Protein AF-E3RJ30-F1 (afdb_monomer)

Sequence (266 aa):
MIRFVCFYLRVIADEESQIDRYLARRDQAINVDSASDEDAGTESEYNDSDMEGTVDSNDSNGVVLQRQPRRVVQADKMKDARELFKWKDNQKALAMQLWLTLGNSDAAAQKNALLDSLASFILTGYGSDEFSSGLVQYLAVLGIDTQTNRLRTAKNFSYMLAGMVYCVRVLAAETILPAAERDDQTEEDRERFLAMRKQHATPAKLRKEIVERFRHLSRTDPHTVELPEQPARPIQELGSPLDGFNTGKNRISFRGRVRKASYFSL

Foldseek 3Di:
DVLLLVLVLVLVVVVVVVVVVVVVVVVVVVVVVVPDDDDDDDDDDDDDDDDDDDDDDDDDDDPPPPPDPPPPPPPPLCVVSNVQQADDDCLSVLSVQLSVCVVDPDPVSNVVSVLVNLCSLLLDDPPPPPSNRNVVSVLVVVQADPVVRWGDDCVRSVVVVVVVVVVSVVSNCCVLPPPVCPVVDDPVSVVSSVVSCVVPDDDPVNVVVVCVVCVPPDDDDRVPDDDPPDDRPPPCVSPDPDDPPPPPDDDPDPPPPPPPPDPDDD

Solvent-accessible surface area (backbone atoms only — not comparable to full-atom values): 17124 Å² total; per-residue (Å²): 101,71,67,57,55,56,48,58,50,47,52,52,54,51,53,52,52,51,52,54,52,49,52,54,51,51,58,54,53,58,62,58,74,75,70,81,86,87,86,81,88,82,92,81,91,82,87,88,84,90,82,89,81,91,77,91,78,92,74,94,69,89,75,76,74,75,74,70,78,74,78,74,75,74,78,68,70,57,51,64,59,56,73,66,50,41,76,56,93,61,35,58,61,32,44,48,50,28,60,60,36,66,76,49,94,48,66,66,60,33,52,50,32,48,48,54,28,51,44,50,65,70,74,54,84,53,79,93,46,60,81,56,34,42,64,54,49,52,52,54,56,68,38,47,32,87,86,75,62,29,49,46,48,67,83,74,38,47,61,59,52,50,51,42,54,49,49,50,53,55,50,53,42,44,73,63,55,43,77,91,47,58,93,75,60,50,72,66,53,53,50,52,39,52,51,52,50,55,72,74,45,80,49,73,66,58,51,50,51,52,50,60,71,52,60,81,60,75,88,71,59,37,84,76,50,84,56,69,95,70,68,75,70,78,51,70,90,75,55,79,86,77,59,95,84,66,89,66,92,69,80,86,73,89,83,71,84,76,76,78,78,83,84,82,78,136

Organism: Pyrenophora teres f. teres (strain 0-1) (NCBI:txid861557)

Radius of gyration: 29.01 Å; Cα contacts (8 Å, |Δi|>4): 113; chains: 1; bounding box: 83×63×72 Å

Mean predicted aligned error: 16.39 Å

Secondary structure (DSSP, 8-state):
-HHHHHHHHHHHHHHHHHHHHHHHHHHHHHHHHTS-----------------------------------------TTHHHHHH----TTHHHHHHHHHHHTTSS-HHHHHHHHHHHHHHHHS---TT-GGG-HHHHHHHHHTEETTTTEEPPHHHHHHHHHHHHHHHHHHHHHHHS-GGGTTT--HHHHHHHHHHHHHHSPPHHHHHHHHHHHHTS----GGG-PPPS------GGG-S---TT---S-----------------

Structure (mmCIF, N/CA/C/O backbone):
data_AF-E3RJ30-F1
#
_entry.id   AF-E3RJ30-F1
#
loop_
_atom_site.group_PDB
_atom_site.id
_atom_site.type_symbol
_atom_site.label_atom_id
_atom_site.label_alt_id
_atom_site.label_comp_id
_atom_site.label_asym_id
_atom_site.label_entity_id
_atom_site.label_seq_id
_atom_site.pdbx_PDB_ins_code
_atom_site.Cartn_x
_atom_site.Cartn_y
_atom_site.Cartn_z
_atom_site.occupancy
_atom_site.B_iso_or_equiv
_atom_site.auth_seq_id
_atom_site.auth_comp_id
_atom_site.auth_asym_id
_atom_site.auth_atom_id
_atom_site.pdbx_PDB_model_num
ATOM 1 N N . MET A 1 1 ? 0.727 -7.879 2.154 1.00 86.06 1 MET A N 1
ATOM 2 C CA . MET A 1 1 ? 1.008 -6.530 2.689 1.00 86.06 1 MET A CA 1
ATOM 3 C C . MET A 1 1 ? 2.486 -6.260 2.973 1.00 86.06 1 MET A C 1
ATOM 5 O O . MET A 1 1 ? 2.986 -5.273 2.467 1.00 86.06 1 MET A O 1
ATOM 9 N N . ILE A 1 2 ? 3.224 -7.125 3.685 1.00 85.88 2 ILE A N 1
ATOM 10 C CA . ILE A 1 2 ? 4.663 -6.909 3.990 1.00 85.88 2 ILE A CA 1
ATOM 11 C C . ILE A 1 2 ? 5.491 -6.540 2.748 1.00 85.88 2 ILE A C 1
ATOM 13 O O . ILE A 1 2 ? 6.283 -5.610 2.772 1.00 85.88 2 ILE A O 1
ATOM 17 N N . ARG A 1 3 ? 5.265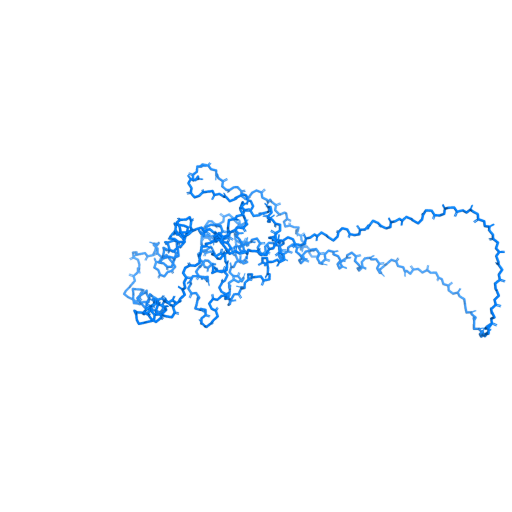 -7.224 1.624 1.00 85.00 3 ARG A N 1
ATOM 18 C CA . ARG A 1 3 ? 5.966 -6.927 0.369 1.00 85.00 3 ARG A CA 1
ATOM 19 C C . ARG A 1 3 ? 5.698 -5.529 -0.188 1.00 85.00 3 ARG A C 1
ATOM 21 O O . ARG A 1 3 ? 6.593 -4.964 -0.798 1.00 85.00 3 ARG A O 1
ATOM 28 N N . PHE A 1 4 ? 4.493 -5.000 0.012 1.00 91.00 4 PHE A N 1
ATOM 29 C CA . PHE A 1 4 ? 4.162 -3.631 -0.370 1.00 91.00 4 PHE A CA 1
ATOM 30 C C . PHE A 1 4 ? 4.951 -2.638 0.491 1.00 91.00 4 PHE A C 1
ATOM 32 O O . PHE A 1 4 ? 5.574 -1.733 -0.049 1.00 91.00 4 PHE A O 1
ATOM 39 N N . VAL A 1 5 ? 5.035 -2.895 1.803 1.00 91.19 5 VAL A N 1
ATOM 40 C CA . VAL A 1 5 ? 5.871 -2.122 2.739 1.00 91.19 5 VAL A CA 1
ATOM 41 C C . VAL A 1 5 ? 7.330 -2.116 2.309 1.00 91.19 5 VAL A C 1
ATOM 43 O O . VAL A 1 5 ? 7.929 -1.062 2.123 1.00 91.19 5 VAL A O 1
ATOM 46 N N . CYS A 1 6 ? 7.897 -3.294 2.057 1.00 89.62 6 CYS A N 1
ATOM 47 C CA . CYS A 1 6 ? 9.267 -3.396 1.566 1.00 89.62 6 CYS A CA 1
ATOM 48 C C . CYS A 1 6 ? 9.463 -2.706 0.209 1.00 89.62 6 CYS A C 1
ATOM 50 O O . CYS A 1 6 ? 10.563 -2.246 -0.076 1.00 89.62 6 CYS A O 1
ATOM 52 N N . PHE A 1 7 ? 8.438 -2.670 -0.644 1.00 89.62 7 PHE A N 1
ATOM 53 C CA . PHE A 1 7 ? 8.520 -2.037 -1.955 1.00 89.62 7 PHE A CA 1
ATOM 54 C C . PHE A 1 7 ? 8.661 -0.517 -1.831 1.00 89.62 7 PHE A C 1
ATOM 56 O O . PHE A 1 7 ? 9.659 0.023 -2.301 1.00 89.62 7 PHE A O 1
ATOM 63 N N . TYR A 1 8 ? 7.746 0.167 -1.137 1.00 91.12 8 TYR A N 1
ATOM 64 C CA . TYR A 1 8 ? 7.835 1.627 -1.017 1.00 91.12 8 TYR A CA 1
ATOM 65 C C . TYR A 1 8 ? 8.995 2.082 -0.116 1.00 91.12 8 TYR A C 1
ATOM 67 O O . TYR A 1 8 ? 9.571 3.138 -0.356 1.00 91.12 8 TYR A O 1
ATOM 75 N N . LEU A 1 9 ? 9.409 1.283 0.878 1.00 90.38 9 LEU A N 1
ATOM 76 C CA . LEU A 1 9 ? 10.604 1.595 1.675 1.00 90.38 9 LEU A CA 1
ATOM 77 C C . LEU A 1 9 ? 11.893 1.494 0.852 1.00 90.38 9 LEU A C 1
ATOM 79 O O . LEU A 1 9 ? 12.825 2.252 1.088 1.00 90.38 9 LEU A O 1
ATOM 83 N N . ARG A 1 10 ? 11.956 0.595 -0.139 1.00 87.12 10 ARG A N 1
ATOM 84 C CA . ARG A 1 10 ? 13.089 0.549 -1.076 1.00 87.12 10 ARG A CA 1
ATOM 85 C C . ARG A 1 10 ? 13.123 1.762 -1.997 1.00 87.12 10 ARG A C 1
ATOM 87 O O . ARG A 1 10 ? 14.213 2.220 -2.310 1.00 87.12 10 ARG A O 1
ATOM 94 N N . VAL A 1 11 ? 11.961 2.278 -2.404 1.00 88.44 11 VAL A N 1
ATOM 95 C CA . VAL A 1 11 ? 11.874 3.546 -3.148 1.00 88.44 11 VAL A CA 1
ATOM 96 C C . VAL A 1 11 ? 12.481 4.679 -2.312 1.00 88.44 11 VAL A C 1
ATOM 98 O O . VAL A 1 11 ? 13.353 5.381 -2.808 1.00 88.44 11 VAL A O 1
ATOM 101 N N . ILE A 1 12 ? 12.114 4.787 -1.028 1.00 88.12 12 ILE A N 1
ATOM 102 C CA . ILE A 1 12 ? 12.706 5.769 -0.101 1.00 88.12 12 ILE A CA 1
ATOM 103 C C . ILE A 1 12 ? 14.222 5.579 0.058 1.00 88.12 12 ILE A C 1
ATOM 105 O O . ILE A 1 12 ? 14.980 6.528 -0.111 1.00 88.12 12 ILE A O 1
ATOM 109 N N . ALA A 1 13 ? 14.674 4.358 0.350 1.00 85.81 13 ALA A N 1
ATOM 110 C CA . ALA A 1 13 ? 16.088 4.080 0.602 1.00 85.81 13 ALA A CA 1
ATOM 111 C C . ALA A 1 13 ? 16.981 4.364 -0.618 1.00 85.81 13 ALA A C 1
ATOM 113 O O . ALA A 1 13 ? 18.125 4.799 -0.476 1.00 85.81 13 ALA A O 1
ATOM 114 N N . ASP A 1 14 ? 16.475 4.105 -1.824 1.00 85.12 14 ASP A N 1
ATOM 115 C CA . ASP A 1 14 ? 17.200 4.410 -3.054 1.00 85.12 14 ASP A CA 1
ATOM 116 C C . ASP A 1 14 ? 17.269 5.922 -3.317 1.00 85.12 14 ASP A C 1
ATOM 118 O O . ASP A 1 14 ? 18.344 6.423 -3.645 1.00 85.12 14 ASP A O 1
ATOM 122 N N . GLU A 1 15 ? 16.175 6.660 -3.097 1.00 83.12 15 GLU A N 1
ATOM 123 C CA . GLU A 1 15 ? 16.171 8.127 -3.182 1.00 83.12 15 GLU A CA 1
ATOM 124 C C . GLU A 1 15 ? 17.182 8.761 -2.210 1.00 83.12 15 GLU A C 1
ATOM 126 O O . GLU A 1 15 ? 17.964 9.617 -2.627 1.00 83.12 15 GLU A O 1
ATOM 131 N N . GLU A 1 16 ? 17.234 8.305 -0.952 1.00 81.19 16 GLU A N 1
ATOM 132 C CA . GLU A 1 16 ? 18.248 8.750 0.020 1.00 81.19 16 GLU A CA 1
ATOM 133 C C . GLU A 1 16 ? 19.670 8.463 -0.482 1.00 81.19 16 GLU A C 1
ATOM 135 O O . GLU A 1 16 ? 20.521 9.352 -0.506 1.00 81.19 16 GLU A O 1
ATOM 140 N N . SER A 1 17 ? 19.923 7.247 -0.980 1.00 81.38 17 SER A N 1
ATOM 141 C CA . SER A 1 17 ? 21.244 6.877 -1.498 1.00 81.38 17 SER A CA 1
ATOM 142 C C . SER A 1 17 ? 21.674 7.730 -2.696 1.00 81.38 17 SER A C 1
ATOM 144 O O . SER A 1 17 ? 22.866 7.993 -2.868 1.00 81.38 17 SER A O 1
ATOM 146 N N . GLN A 1 18 ? 20.740 8.158 -3.549 1.00 78.12 18 GLN A N 1
ATOM 147 C CA . GLN A 1 18 ? 21.056 9.049 -4.666 1.00 78.12 18 GLN A CA 1
ATOM 148 C C . GLN A 1 18 ? 21.417 10.457 -4.195 1.00 78.12 18 GLN A C 1
ATOM 150 O O . GLN A 1 18 ? 22.362 11.039 -4.733 1.00 78.12 18 GLN A O 1
ATOM 155 N N . ILE A 1 19 ? 20.718 10.973 -3.181 1.00 80.38 19 ILE A N 1
ATOM 156 C CA . ILE A 1 19 ? 21.036 12.264 -2.560 1.00 80.38 19 ILE A CA 1
ATOM 157 C C . ILE A 1 19 ? 22.446 12.218 -1.965 1.00 80.38 19 ILE A C 1
ATOM 159 O O . ILE A 1 19 ? 23.260 13.084 -2.280 1.00 80.38 19 ILE A O 1
ATOM 163 N N . ASP A 1 20 ? 22.782 11.166 -1.216 1.00 81.12 20 ASP A N 1
ATOM 164 C CA . ASP A 1 20 ? 24.122 10.992 -0.641 1.00 81.12 20 ASP A CA 1
ATOM 165 C C . ASP A 1 20 ? 25.213 10.952 -1.721 1.00 81.12 20 ASP A C 1
ATOM 167 O O . ASP A 1 20 ? 26.255 11.597 -1.600 1.00 81.12 20 ASP A O 1
ATOM 171 N N . ARG A 1 21 ? 24.973 10.234 -2.829 1.00 83.12 21 ARG A N 1
ATOM 172 C CA . ARG A 1 21 ? 25.910 10.185 -3.969 1.00 83.12 21 ARG A CA 1
ATOM 173 C C . ARG A 1 21 ? 26.061 11.540 -4.653 1.00 83.12 21 ARG A C 1
ATOM 175 O O . ARG A 1 21 ? 27.150 11.850 -5.136 1.00 83.12 21 ARG A O 1
ATOM 182 N N . TYR A 1 22 ? 24.981 12.311 -4.754 1.00 79.69 22 TYR A N 1
ATOM 183 C CA . TYR A 1 22 ? 25.008 13.648 -5.336 1.00 79.69 22 TYR A CA 1
ATOM 184 C C . TYR A 1 22 ? 25.818 14.609 -4.461 1.00 79.69 22 TYR A C 1
ATOM 186 O O . TYR A 1 22 ? 26.710 15.282 -4.974 1.00 79.69 22 TYR A O 1
ATOM 194 N N . LEU A 1 23 ? 25.566 14.614 -3.149 1.00 79.38 23 LEU A N 1
ATOM 195 C CA . LEU A 1 23 ? 26.311 15.425 -2.185 1.00 79.38 23 LEU A CA 1
ATOM 196 C C . LEU A 1 23 ? 27.799 15.057 -2.182 1.00 79.38 23 LEU A C 1
ATOM 198 O O . LEU A 1 23 ? 28.635 15.932 -2.373 1.00 79.38 23 LEU A O 1
ATOM 202 N N . ALA A 1 24 ? 28.131 13.764 -2.129 1.00 79.75 24 ALA A N 1
ATOM 203 C CA . ALA A 1 24 ? 29.519 13.304 -2.182 1.00 79.75 24 ALA A CA 1
ATOM 204 C C . ALA A 1 24 ? 30.249 13.736 -3.469 1.00 79.75 24 ALA A C 1
ATOM 206 O O . ALA A 1 24 ? 31.420 14.107 -3.426 1.00 79.75 24 ALA A O 1
ATOM 207 N N . ARG A 1 25 ? 29.567 13.720 -4.627 1.00 81.94 25 ARG A N 1
ATOM 208 C CA . ARG A 1 25 ? 30.136 14.227 -5.891 1.00 81.94 25 ARG A CA 1
ATOM 209 C C . ARG A 1 25 ? 30.320 15.739 -5.882 1.00 81.94 25 ARG A C 1
ATOM 211 O O . ARG A 1 25 ? 31.309 16.214 -6.431 1.00 81.94 25 ARG A O 1
ATOM 218 N N . ARG A 1 26 ? 29.380 16.483 -5.294 1.00 78.12 26 ARG A N 1
ATOM 219 C CA . ARG A 1 26 ? 29.480 17.939 -5.159 1.00 78.12 26 ARG A CA 1
ATOM 220 C C . ARG A 1 26 ? 30.682 18.316 -4.298 1.00 78.12 26 ARG A C 1
ATOM 222 O O . ARG A 1 26 ? 31.481 19.143 -4.713 1.00 78.12 26 ARG A O 1
ATOM 229 N N . ASP A 1 27 ? 30.840 17.661 -3.155 1.00 77.12 27 ASP A N 1
ATOM 230 C CA . ASP A 1 27 ? 31.940 17.927 -2.227 1.00 77.12 27 ASP A CA 1
ATOM 231 C C . ASP A 1 27 ? 33.297 17.520 -2.827 1.00 77.12 27 ASP A C 1
ATOM 233 O O . ASP A 1 27 ? 34.311 18.179 -2.601 1.00 77.12 27 ASP A O 1
ATOM 237 N N . GLN A 1 28 ? 33.319 16.479 -3.668 1.00 74.00 28 GLN A N 1
ATOM 238 C CA . GLN A 1 28 ? 34.508 16.106 -4.432 1.00 74.00 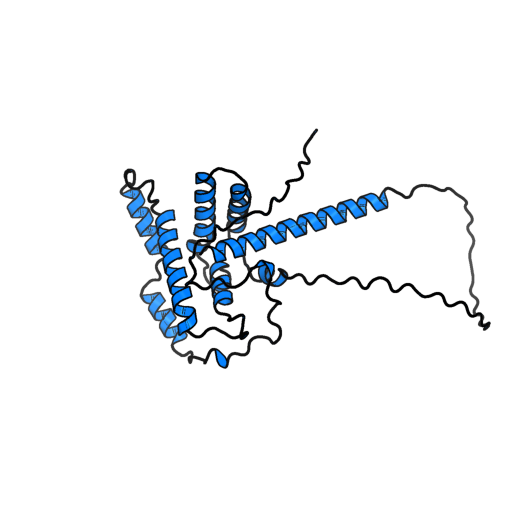28 GLN A CA 1
ATOM 239 C C . GLN A 1 28 ? 34.858 17.126 -5.527 1.00 74.00 28 GLN A C 1
ATOM 241 O O . GLN A 1 28 ? 36.038 17.359 -5.755 1.00 74.00 28 GLN A O 1
ATOM 246 N N . ALA A 1 29 ? 33.873 17.743 -6.187 1.00 69.56 29 ALA A N 1
ATOM 247 C CA . ALA A 1 29 ? 34.116 18.787 -7.186 1.00 69.56 29 ALA A CA 1
ATOM 248 C C . ALA A 1 29 ? 34.632 20.090 -6.546 1.00 69.56 29 ALA A C 1
ATOM 250 O O . ALA A 1 29 ? 35.583 20.679 -7.043 1.00 69.56 29 ALA A O 1
ATOM 251 N N . ILE A 1 30 ? 34.080 20.480 -5.393 1.00 62.38 30 ILE A N 1
ATOM 252 C CA . ILE A 1 30 ? 34.500 21.686 -4.657 1.00 62.38 30 ILE A CA 1
ATOM 253 C C . ILE A 1 30 ? 35.953 21.572 -4.152 1.00 62.38 30 ILE A C 1
ATOM 255 O O . ILE A 1 30 ? 36.689 22.556 -4.155 1.00 62.38 30 ILE A O 1
ATOM 259 N N . ASN A 1 31 ? 36.399 20.370 -3.768 1.00 53.91 31 ASN A N 1
ATOM 260 C CA . ASN A 1 31 ? 37.786 20.131 -3.344 1.00 53.91 31 ASN A CA 1
ATOM 261 C C . ASN A 1 31 ? 38.815 20.161 -4.489 1.00 53.91 31 ASN A C 1
ATOM 263 O O . ASN A 1 31 ? 40.005 20.268 -4.210 1.00 53.91 31 ASN A O 1
ATOM 267 N N . VAL A 1 32 ? 38.394 20.044 -5.754 1.00 54.88 32 VAL A N 1
ATOM 268 C CA . VAL A 1 32 ? 39.306 20.117 -6.912 1.00 54.88 32 VAL A CA 1
ATOM 269 C C . VAL A 1 32 ? 39.537 21.569 -7.336 1.00 54.88 32 VAL A C 1
ATOM 271 O O . VAL A 1 32 ? 40.654 21.910 -7.709 1.00 54.88 32 VAL A O 1
ATOM 274 N N . ASP A 1 33 ? 38.539 22.441 -7.172 1.00 48.81 33 ASP A N 1
ATOM 275 C CA . ASP A 1 33 ? 38.653 23.867 -7.518 1.00 48.81 33 ASP A CA 1
ATOM 276 C C . ASP A 1 33 ? 39.396 24.702 -6.454 1.00 48.81 33 ASP A C 1
ATOM 278 O O . ASP A 1 33 ? 39.755 25.845 -6.708 1.00 48.81 33 ASP A O 1
ATOM 282 N N . SER A 1 34 ? 39.663 24.147 -5.263 1.00 49.81 34 SER A N 1
ATOM 283 C CA . SER A 1 34 ? 40.430 24.828 -4.198 1.00 49.81 34 SER A CA 1
ATOM 284 C C . SER A 1 34 ? 41.934 24.513 -4.218 1.00 49.81 34 SER A C 1
ATOM 286 O O . SER A 1 34 ? 42.648 24.872 -3.283 1.00 49.81 34 SER A O 1
ATOM 288 N N . ALA A 1 35 ? 42.424 23.815 -5.247 1.00 47.28 35 ALA A N 1
ATOM 289 C CA . ALA A 1 35 ? 43.824 23.417 -5.377 1.00 47.28 35 ALA A CA 1
ATOM 290 C C . ALA A 1 35 ? 44.415 23.812 -6.742 1.00 47.28 35 ALA A C 1
ATOM 292 O O . ALA A 1 35 ? 45.009 22.979 -7.422 1.00 47.28 35 ALA A O 1
ATOM 293 N N . SER A 1 36 ? 44.271 25.075 -7.150 1.00 47.16 36 SER A N 1
ATOM 294 C CA . SER A 1 36 ? 45.176 25.667 -8.144 1.00 47.16 36 SER A CA 1
ATOM 295 C C . SER A 1 36 ? 45.220 27.194 -8.042 1.00 47.16 36 SER A C 1
ATOM 297 O O . SER A 1 36 ? 44.501 27.883 -8.751 1.00 47.16 36 SER A O 1
ATOM 299 N N . ASP A 1 37 ? 46.095 27.679 -7.172 1.00 41.97 37 ASP A N 1
ATOM 300 C CA . ASP A 1 37 ? 46.775 28.980 -7.212 1.00 41.97 37 ASP A CA 1
ATOM 301 C C . ASP A 1 37 ? 48.184 28.625 -6.669 1.00 41.97 37 ASP A C 1
ATOM 303 O O . ASP A 1 37 ? 48.279 27.900 -5.679 1.00 41.97 37 ASP A O 1
ATOM 307 N N . GLU A 1 38 ? 49.338 28.906 -7.276 1.00 42.62 38 GLU A N 1
ATOM 308 C CA . GLU A 1 38 ? 49.791 30.055 -8.054 1.00 42.62 38 GLU A CA 1
ATOM 309 C C . GLU A 1 38 ? 50.983 29.633 -8.946 1.00 42.62 38 GLU A C 1
ATOM 311 O O . GLU A 1 38 ? 51.818 28.838 -8.513 1.00 42.62 38 GLU A O 1
ATOM 316 N N . ASP A 1 39 ? 51.129 30.216 -10.140 1.00 39.31 39 ASP A N 1
ATOM 317 C CA . ASP A 1 39 ? 52.432 30.772 -10.532 1.00 39.31 39 ASP A CA 1
ATOM 318 C C . ASP A 1 39 ? 52.235 31.978 -11.459 1.00 39.31 39 ASP A C 1
ATOM 320 O O . ASP A 1 39 ? 51.321 32.031 -12.286 1.00 39.31 39 ASP A O 1
ATOM 324 N N . ALA A 1 40 ? 53.068 32.982 -11.236 1.00 42.28 40 ALA A N 1
ATOM 325 C CA . ALA A 1 40 ? 52.865 34.369 -11.589 1.00 42.28 40 ALA A CA 1
ATOM 326 C C . ALA A 1 40 ? 53.526 34.767 -12.918 1.00 42.28 40 ALA A C 1
ATOM 328 O O . ALA A 1 40 ? 54.667 34.418 -13.185 1.00 42.28 40 ALA A O 1
ATOM 329 N N . GLY A 1 41 ? 52.818 35.623 -13.666 1.00 37.81 41 GLY A N 1
ATOM 330 C CA . GLY A 1 41 ? 53.354 36.752 -14.439 1.00 37.81 41 GLY A CA 1
ATOM 331 C C . GLY A 1 41 ? 54.226 36.462 -15.667 1.00 37.81 41 GLY A C 1
ATOM 332 O O . GLY A 1 41 ? 55.307 35.900 -15.565 1.00 37.81 41 GLY A O 1
ATOM 333 N N . THR A 1 42 ? 53.829 36.994 -16.827 1.00 38.00 42 THR A N 1
ATOM 334 C CA . THR A 1 42 ? 54.534 38.096 -17.526 1.00 38.00 42 THR A CA 1
ATOM 335 C C . THR A 1 42 ? 53.757 38.470 -18.799 1.00 38.00 42 THR A C 1
ATOM 337 O O . THR A 1 42 ? 53.467 37.625 -19.640 1.00 38.00 42 THR A O 1
ATOM 340 N N . GLU A 1 43 ? 53.424 39.754 -18.909 1.00 43.53 43 GLU A N 1
ATOM 341 C CA . GLU A 1 43 ? 52.777 40.427 -20.041 1.00 43.53 43 GLU A CA 1
ATOM 342 C C . GLU A 1 43 ? 53.596 40.339 -21.343 1.00 43.53 43 GLU A C 1
ATOM 344 O O . GLU A 1 43 ? 54.803 40.579 -21.332 1.00 43.53 43 GLU A O 1
ATOM 349 N N . SER A 1 44 ? 52.935 40.121 -22.483 1.00 36.41 44 SER A N 1
ATOM 350 C CA . SER A 1 44 ? 53.169 40.933 -23.691 1.00 36.41 44 SER A CA 1
ATOM 351 C C . SER A 1 44 ? 52.059 40.728 -24.728 1.00 36.41 44 SER A C 1
ATOM 353 O O . SER A 1 44 ? 51.792 39.619 -25.187 1.00 36.41 44 SER A O 1
ATOM 355 N N . GLU A 1 45 ? 51.410 41.834 -25.086 1.00 43.72 45 GLU A N 1
ATOM 356 C CA . GLU A 1 45 ? 50.554 41.984 -26.261 1.00 43.72 45 GLU A CA 1
ATOM 357 C C . GLU A 1 45 ? 51.407 41.975 -27.546 1.00 43.72 45 GLU A C 1
ATOM 359 O O . GLU A 1 45 ? 52.539 42.444 -27.511 1.00 43.72 45 GLU A O 1
ATOM 364 N N . TYR A 1 46 ? 50.871 41.439 -28.653 1.00 34.62 46 TYR A N 1
ATOM 365 C CA . TYR A 1 46 ? 50.860 41.984 -30.031 1.00 34.62 46 TYR A CA 1
ATOM 366 C C . TYR A 1 46 ? 50.583 40.867 -31.063 1.00 34.62 46 TYR A C 1
ATOM 368 O O . TYR A 1 46 ? 51.433 40.047 -31.380 1.00 34.62 46 TYR A O 1
ATOM 376 N N . ASN A 1 47 ? 49.341 40.875 -31.548 1.00 37.31 47 ASN A N 1
ATOM 377 C CA . ASN A 1 47 ? 48.867 40.823 -32.938 1.00 37.31 47 ASN A CA 1
ATOM 378 C C . ASN A 1 47 ? 49.563 39.978 -34.047 1.00 37.31 47 ASN A C 1
ATOM 380 O O . ASN A 1 47 ? 50.710 40.212 -34.408 1.00 37.31 47 ASN A O 1
ATOM 384 N N . ASP A 1 48 ? 48.695 39.217 -34.732 1.00 37.34 48 ASP A N 1
ATOM 385 C CA . ASP A 1 48 ? 48.464 39.175 -36.194 1.00 37.34 48 ASP A CA 1
ATOM 386 C C . ASP A 1 48 ? 49.025 38.040 -37.085 1.00 37.34 48 ASP A C 1
ATOM 388 O O . ASP A 1 48 ? 50.213 37.729 -37.119 1.00 37.34 48 ASP A O 1
ATOM 392 N N . SER A 1 49 ? 48.109 37.588 -37.950 1.00 41.53 49 SER A N 1
ATOM 393 C CA . SER A 1 49 ? 48.245 37.022 -39.302 1.00 41.53 49 SER A CA 1
ATOM 394 C C . SER A 1 49 ? 48.663 35.558 -39.548 1.00 41.53 49 SER A C 1
ATOM 396 O O . SER A 1 49 ? 49.803 35.142 -39.365 1.00 41.53 49 SER A O 1
ATOM 398 N N . ASP A 1 50 ? 47.670 34.819 -40.061 1.00 44.28 50 ASP A N 1
ATOM 399 C CA . ASP A 1 50 ? 47.655 33.798 -41.123 1.00 44.28 50 ASP A CA 1
ATOM 400 C C . ASP A 1 50 ? 48.989 33.324 -41.739 1.00 44.28 50 ASP A C 1
ATOM 402 O O . ASP A 1 50 ? 49.709 34.118 -42.339 1.00 44.28 50 ASP A O 1
ATOM 406 N N . MET A 1 51 ? 49.196 31.998 -41.816 1.00 37.78 51 MET A N 1
ATOM 407 C CA . MET A 1 51 ? 49.558 31.345 -43.090 1.00 37.78 51 MET A CA 1
ATOM 408 C C . MET A 1 51 ? 49.416 29.815 -43.051 1.00 37.78 51 MET A C 1
ATOM 410 O O . MET A 1 51 ? 49.888 29.141 -42.138 1.00 37.78 51 MET A O 1
ATOM 414 N N . GLU A 1 52 ? 48.797 29.281 -44.103 1.00 44.62 52 GLU A N 1
ATOM 415 C CA . GLU A 1 52 ? 48.820 27.873 -44.497 1.00 44.62 52 GLU A CA 1
ATOM 416 C C . GLU A 1 52 ? 50.239 27.347 -44.783 1.00 44.62 52 GLU A C 1
ATOM 418 O O . GLU A 1 52 ? 51.101 28.079 -45.270 1.00 44.62 52 GLU A O 1
ATOM 423 N N . GLY A 1 53 ? 50.448 26.038 -44.595 1.00 34.69 53 GLY A N 1
ATOM 424 C CA . GLY A 1 53 ? 51.657 25.360 -45.059 1.00 34.69 53 GLY A CA 1
ATOM 425 C C . GLY A 1 53 ? 51.747 23.892 -44.646 1.00 34.69 53 GLY A C 1
ATOM 426 O O . GLY A 1 53 ? 52.292 23.559 -43.600 1.00 34.69 53 GLY A O 1
ATOM 427 N N . THR A 1 54 ? 51.246 23.005 -45.502 1.00 42.25 54 THR A N 1
ATOM 428 C CA . THR A 1 54 ? 51.551 21.565 -45.542 1.00 42.25 54 THR A CA 1
ATOM 429 C C . THR A 1 54 ? 53.052 21.288 -45.630 1.00 42.25 54 THR A C 1
ATOM 431 O O . THR A 1 54 ? 53.663 21.766 -46.583 1.00 42.25 54 THR A O 1
ATOM 434 N N . VAL A 1 55 ? 53.602 20.408 -44.779 1.00 40.84 55 VAL A N 1
ATOM 435 C CA . VAL A 1 55 ? 54.681 19.474 -45.170 1.00 40.84 55 VAL A CA 1
ATOM 436 C C . VAL A 1 55 ? 54.604 18.193 -44.327 1.00 40.84 55 VAL A C 1
ATOM 438 O O . VAL A 1 55 ? 54.670 18.231 -43.100 1.00 40.84 55 VAL A O 1
ATOM 441 N N . ASP A 1 56 ? 54.481 17.060 -45.016 1.00 40.72 56 ASP A N 1
ATOM 442 C CA . ASP A 1 56 ? 54.680 15.707 -44.499 1.00 40.72 56 ASP A CA 1
ATOM 443 C C . ASP A 1 56 ? 56.062 15.532 -43.858 1.00 40.72 56 ASP A C 1
ATOM 445 O O . ASP A 1 56 ? 57.076 15.888 -44.458 1.00 40.72 56 ASP A O 1
ATOM 449 N N . SER A 1 57 ? 56.127 14.851 -42.713 1.00 39.25 57 SER A N 1
ATOM 450 C CA . SER A 1 57 ? 57.241 13.948 -42.402 1.00 39.25 57 SER A CA 1
ATOM 451 C C . SER A 1 57 ? 56.831 12.919 -41.355 1.00 39.25 57 SER A C 1
ATOM 453 O O . SER A 1 57 ? 56.418 13.225 -40.240 1.00 39.25 57 SER A O 1
ATOM 455 N N . ASN A 1 58 ? 56.932 11.676 -41.802 1.00 39.22 58 ASN A N 1
ATOM 456 C CA . ASN A 1 58 ? 56.701 10.430 -41.103 1.00 39.22 58 ASN A CA 1
ATOM 457 C C . ASN A 1 58 ? 57.639 10.332 -39.891 1.00 39.22 58 ASN A C 1
ATOM 459 O O . ASN A 1 58 ? 58.851 10.282 -40.085 1.00 39.22 58 ASN A O 1
ATOM 463 N N . ASP A 1 59 ? 57.106 10.222 -38.674 1.00 33.44 59 ASP A N 1
ATOM 464 C CA . ASP A 1 59 ? 57.861 9.569 -37.609 1.00 33.44 59 ASP A CA 1
ATOM 465 C C . ASP A 1 59 ? 56.953 8.723 -36.718 1.00 33.44 59 ASP A C 1
ATOM 467 O O . ASP A 1 59 ? 55.973 9.171 -36.118 1.00 33.44 59 ASP A O 1
ATOM 471 N N . SER A 1 60 ? 57.266 7.433 -36.716 1.00 46.56 60 SER A N 1
ATOM 472 C CA . SER A 1 60 ? 56.536 6.402 -36.002 1.00 46.56 60 SER A CA 1
ATOM 473 C C . SER A 1 60 ? 56.847 6.498 -34.516 1.00 46.56 60 SER A C 1
ATOM 475 O O . SER A 1 60 ? 57.850 5.966 -34.057 1.00 46.56 60 SER A O 1
ATOM 477 N N . ASN A 1 61 ? 55.939 7.093 -33.745 1.00 34.69 61 ASN A N 1
ATOM 478 C CA . ASN A 1 61 ? 55.849 6.822 -32.317 1.00 34.69 61 ASN A CA 1
ATOM 479 C C . ASN A 1 61 ? 54.401 6.495 -31.963 1.00 34.69 61 ASN A C 1
ATOM 481 O O . ASN A 1 61 ? 53.529 7.360 -31.904 1.00 34.69 61 ASN A O 1
ATOM 485 N N . GLY A 1 62 ? 54.143 5.200 -31.768 1.00 35.31 62 GLY A N 1
ATOM 486 C CA . GLY A 1 62 ? 52.857 4.673 -31.339 1.00 35.31 62 GLY A CA 1
ATOM 487 C C . GLY A 1 62 ? 52.510 5.162 -29.939 1.00 35.31 62 GLY A C 1
ATOM 488 O O . GLY A 1 62 ? 52.751 4.470 -28.953 1.00 35.31 62 GLY A O 1
ATOM 489 N N . VAL A 1 63 ? 51.901 6.342 -29.849 1.00 33.88 63 VAL A N 1
ATOM 490 C CA . VAL A 1 63 ? 51.176 6.757 -28.654 1.00 33.88 63 VAL A CA 1
ATOM 491 C C . VAL A 1 63 ? 49.882 5.957 -28.649 1.00 33.88 63 VAL A C 1
ATOM 493 O O . VAL A 1 63 ? 48.911 6.277 -29.335 1.00 33.88 63 VAL A O 1
ATOM 496 N N . VAL A 1 64 ? 49.883 4.866 -27.886 1.00 38.69 64 VAL A N 1
ATOM 497 C CA . VAL A 1 64 ? 48.655 4.204 -27.454 1.00 38.69 64 VAL A CA 1
ATOM 498 C C . VAL A 1 64 ? 47.842 5.261 -26.713 1.00 38.69 64 VAL A C 1
ATOM 500 O O . VAL A 1 64 ? 48.090 5.539 -25.543 1.00 38.69 64 VAL A O 1
ATOM 503 N N . LEU A 1 65 ? 46.882 5.874 -27.409 1.00 34.06 65 LEU A N 1
ATOM 504 C CA . LEU A 1 65 ? 45.804 6.631 -26.791 1.00 34.06 65 LEU A CA 1
ATOM 505 C C . LEU A 1 65 ? 45.152 5.675 -25.796 1.00 34.06 65 LEU A C 1
ATOM 507 O O . LEU A 1 65 ? 44.444 4.742 -26.188 1.00 34.06 65 LEU A O 1
ATOM 511 N N . GLN A 1 66 ? 45.463 5.857 -24.509 1.00 37.88 66 GLN A N 1
ATOM 512 C CA . GLN A 1 66 ? 44.795 5.153 -23.429 1.00 37.88 66 GLN A CA 1
ATOM 513 C C . GLN A 1 66 ? 43.306 5.385 -23.633 1.00 37.88 66 GLN A C 1
ATOM 515 O O . GLN A 1 66 ? 42.791 6.487 -23.442 1.00 37.88 66 GLN A O 1
ATOM 520 N N . ARG A 1 67 ? 42.620 4.329 -24.077 1.00 39.25 67 ARG A N 1
ATOM 521 C CA . ARG A 1 67 ? 41.167 4.273 -24.115 1.00 39.25 67 ARG A CA 1
ATOM 522 C C . ARG A 1 67 ? 40.716 4.626 -22.707 1.00 39.25 67 ARG A C 1
ATOM 524 O O . ARG A 1 67 ? 40.886 3.817 -21.795 1.00 39.25 67 ARG A O 1
ATOM 531 N N . GLN A 1 68 ? 40.174 5.832 -22.539 1.00 41.28 68 GLN A N 1
ATOM 532 C CA . GLN A 1 68 ? 39.483 6.198 -21.314 1.00 41.28 68 GLN A CA 1
ATOM 533 C C . GLN A 1 68 ? 38.535 5.043 -20.985 1.00 41.28 68 GLN A C 1
ATOM 535 O O . GLN A 1 68 ? 37.833 4.570 -21.893 1.00 41.28 68 GLN A O 1
ATOM 540 N N . PRO A 1 69 ? 38.539 4.528 -19.743 1.00 39.16 69 PRO A N 1
ATOM 541 C CA . PRO A 1 69 ? 37.629 3.467 -19.373 1.00 39.16 69 PRO A CA 1
ATOM 542 C C . PRO A 1 69 ? 36.230 3.982 -19.676 1.00 39.16 69 PRO A C 1
ATOM 544 O O . PRO A 1 69 ? 35.775 4.968 -19.095 1.00 39.16 69 PRO A O 1
ATOM 547 N N . ARG A 1 70 ? 35.589 3.351 -20.666 1.00 43.53 70 ARG A N 1
ATOM 548 C CA . ARG A 1 70 ? 34.224 3.647 -21.085 1.00 43.53 70 ARG A CA 1
ATOM 549 C C . ARG A 1 70 ? 33.416 3.670 -19.798 1.00 43.53 70 ARG A C 1
ATOM 551 O O . ARG A 1 70 ? 33.311 2.624 -19.159 1.00 43.53 70 ARG A O 1
ATOM 558 N N . ARG A 1 71 ? 32.943 4.854 -19.375 1.00 44.66 71 ARG A N 1
ATOM 559 C CA . ARG A 1 71 ? 32.096 4.999 -18.186 1.00 44.66 71 ARG A CA 1
ATOM 560 C C . ARG A 1 71 ? 30.981 3.985 -18.367 1.00 44.66 71 ARG A C 1
ATOM 562 O O . ARG A 1 71 ? 30.110 4.167 -19.215 1.00 44.66 71 ARG A O 1
ATOM 569 N N . VAL A 1 72 ? 31.056 2.878 -17.634 1.00 47.34 72 VAL A N 1
ATOM 570 C CA . VAL A 1 72 ? 29.960 1.928 -17.567 1.00 47.34 72 VAL A CA 1
ATOM 571 C C . VAL A 1 72 ? 28.887 2.711 -16.840 1.00 47.34 72 VAL A C 1
ATOM 573 O O . VAL A 1 72 ? 28.963 2.889 -15.626 1.00 47.34 72 VAL A O 1
ATOM 576 N N . VAL A 1 73 ? 27.962 3.294 -17.603 1.00 56.12 73 VAL A N 1
ATOM 577 C CA . VAL A 1 73 ? 26.760 3.907 -17.053 1.00 56.12 73 VAL A CA 1
ATOM 578 C C . VAL A 1 73 ? 26.078 2.774 -16.307 1.00 56.12 73 VAL A C 1
ATOM 580 O O . VAL A 1 73 ? 25.532 1.858 -16.923 1.00 56.12 73 VAL A O 1
ATOM 583 N N . GLN A 1 74 ? 26.237 2.751 -14.983 1.00 58.06 74 GLN A N 1
ATOM 584 C CA . GLN A 1 74 ? 25.566 1.764 -14.159 1.00 58.06 74 GLN A CA 1
ATOM 585 C C . GLN A 1 74 ? 24.076 1.946 -14.416 1.00 58.06 74 GLN A C 1
ATOM 587 O O . GLN A 1 74 ? 23.541 3.036 -14.220 1.00 58.06 74 GLN A O 1
ATOM 592 N N . ALA A 1 75 ? 23.441 0.899 -14.938 1.00 67.94 75 ALA A N 1
ATOM 593 C CA . ALA A 1 75 ? 22.016 0.919 -15.206 1.00 67.94 75 ALA A CA 1
ATOM 594 C C . ALA A 1 75 ? 21.281 1.201 -13.891 1.00 67.94 75 ALA A C 1
ATOM 596 O O . ALA A 1 75 ? 21.462 0.479 -12.907 1.00 67.94 75 ALA A O 1
ATOM 597 N N . ASP A 1 76 ? 20.478 2.260 -13.882 1.00 74.75 76 ASP A N 1
ATOM 598 C CA . ASP A 1 76 ? 19.658 2.642 -12.742 1.00 74.75 76 ASP A CA 1
ATOM 599 C C . ASP A 1 76 ? 18.487 1.666 -12.610 1.00 74.75 76 ASP A C 1
ATOM 601 O O . ASP A 1 76 ? 17.439 1.825 -13.231 1.00 74.75 76 ASP A O 1
ATOM 605 N N . LYS A 1 77 ? 18.699 0.609 -11.824 1.00 73.56 77 LYS A N 1
ATOM 606 C CA . LYS A 1 77 ? 17.729 -0.480 -11.657 1.00 73.56 77 LYS A CA 1
ATOM 607 C C . LYS A 1 77 ? 16.430 -0.045 -10.974 1.00 73.56 77 LYS A C 1
ATOM 609 O O . LYS A 1 77 ? 15.442 -0.760 -11.070 1.00 73.56 77 LYS A O 1
ATOM 614 N N . MET A 1 78 ? 16.434 1.083 -10.263 1.00 78.38 78 MET A N 1
ATOM 615 C CA . MET A 1 78 ? 15.281 1.578 -9.503 1.00 78.38 78 MET A CA 1
ATOM 616 C C . MET A 1 78 ? 14.518 2.684 -10.245 1.00 78.38 78 MET A C 1
ATOM 618 O O . MET A 1 78 ? 13.463 3.101 -9.771 1.00 78.38 78 MET A O 1
ATOM 622 N N . LYS A 1 79 ? 15.003 3.118 -11.419 1.00 79.75 79 LYS A N 1
ATOM 623 C CA . LYS A 1 79 ? 14.399 4.184 -12.228 1.00 79.75 79 LYS A CA 1
ATOM 624 C C . LYS A 1 79 ? 12.901 3.984 -12.439 1.00 79.75 79 LYS A C 1
ATOM 626 O O . LYS A 1 79 ? 12.117 4.838 -12.038 1.00 79.75 79 LYS A O 1
ATOM 631 N N . ASP A 1 80 ? 12.511 2.831 -12.971 1.00 77.94 80 ASP A N 1
ATOM 632 C CA . ASP A 1 80 ? 11.108 2.554 -13.292 1.00 77.94 80 ASP A CA 1
ATOM 633 C C . ASP A 1 80 ? 10.236 2.519 -12.033 1.00 77.94 80 ASP A C 1
ATOM 635 O O . ASP A 1 80 ? 9.112 3.012 -12.036 1.00 77.94 80 ASP A O 1
ATOM 639 N N . ALA A 1 81 ? 10.757 1.987 -10.922 1.00 79.50 81 ALA A N 1
ATOM 640 C CA . ALA A 1 81 ? 10.029 1.966 -9.658 1.00 79.50 81 ALA A CA 1
ATOM 641 C C . ALA A 1 81 ? 9.765 3.386 -9.134 1.00 79.50 81 ALA A C 1
ATOM 643 O O . ALA A 1 81 ? 8.676 3.636 -8.626 1.00 79.50 81 ALA A O 1
ATOM 644 N N . ARG A 1 82 ? 10.718 4.314 -9.285 1.00 82.44 82 ARG A N 1
ATOM 645 C CA . ARG A 1 82 ? 10.557 5.717 -8.865 1.00 82.44 82 ARG A CA 1
ATOM 646 C C . ARG A 1 82 ? 9.638 6.507 -9.796 1.00 82.44 82 ARG A C 1
ATOM 648 O O . ARG A 1 82 ? 8.851 7.315 -9.321 1.00 82.44 82 ARG A O 1
ATOM 655 N N . GLU A 1 83 ? 9.720 6.272 -11.103 1.00 80.12 83 GLU A N 1
ATOM 656 C CA . GLU A 1 83 ? 8.867 6.954 -12.087 1.00 80.12 83 GLU A CA 1
ATOM 657 C C . GLU A 1 83 ? 7.413 6.483 -12.010 1.00 80.12 83 GLU A C 1
ATOM 659 O O . GLU A 1 83 ? 6.482 7.282 -12.133 1.00 80.12 83 GLU A O 1
ATOM 664 N N . LEU A 1 84 ? 7.209 5.182 -11.793 1.00 78.38 84 LEU A N 1
ATOM 665 C CA . LEU A 1 84 ? 5.874 4.611 -11.723 1.00 78.38 84 LEU A CA 1
ATOM 666 C C . LEU A 1 84 ? 5.230 4.853 -10.362 1.00 78.38 84 LEU A C 1
ATOM 668 O O . LEU A 1 84 ? 4.046 5.177 -10.341 1.00 78.38 84 LEU A O 1
ATOM 672 N N . PHE A 1 85 ? 5.972 4.726 -9.252 1.00 84.56 85 PHE A N 1
ATOM 673 C CA . PHE A 1 85 ? 5.406 4.845 -7.909 1.00 84.56 85 PHE A CA 1
ATOM 674 C C . PHE A 1 85 ? 5.063 6.290 -7.552 1.00 84.56 85 PHE A C 1
ATOM 676 O O . PHE A 1 85 ? 5.914 7.089 -7.161 1.00 84.56 85 PHE A O 1
ATOM 683 N N . LYS A 1 86 ? 3.774 6.615 -7.641 1.00 86.94 86 LYS A N 1
ATOM 684 C CA . LYS A 1 86 ? 3.278 7.954 -7.325 1.00 86.94 86 LYS A CA 1
ATOM 685 C C . LYS A 1 86 ? 2.923 8.067 -5.846 1.00 86.94 86 LYS A C 1
ATOM 687 O O . LYS A 1 86 ? 2.032 7.379 -5.346 1.00 86.94 86 LYS A O 1
ATOM 692 N N . TRP A 1 87 ? 3.610 8.977 -5.163 1.00 89.75 87 TRP A N 1
ATOM 693 C CA . TRP A 1 87 ? 3.259 9.413 -3.815 1.00 89.75 87 TRP A CA 1
ATOM 694 C C . TRP A 1 87 ? 2.079 10.383 -3.863 1.00 89.75 87 TRP A C 1
ATOM 696 O O . TRP A 1 87 ? 2.019 11.252 -4.734 1.00 89.75 87 TRP A O 1
ATOM 706 N N . LYS A 1 88 ? 1.171 10.272 -2.896 1.00 89.19 88 LYS A N 1
ATOM 707 C CA . LYS A 1 88 ? 0.044 11.186 -2.720 1.00 89.19 88 LYS A CA 1
ATOM 708 C C . LYS A 1 88 ? -0.005 11.727 -1.291 1.00 89.19 88 LYS A C 1
ATOM 710 O O . LYS A 1 88 ? 0.309 11.009 -0.345 1.00 89.19 88 LYS A O 1
ATOM 715 N N . ASP A 1 89 ? -0.419 12.983 -1.143 1.00 88.44 89 ASP A N 1
ATOM 716 C CA . ASP A 1 89 ? -0.579 13.665 0.145 1.00 88.44 89 ASP A CA 1
ATOM 717 C C . ASP A 1 89 ? 0.668 13.494 1.042 1.00 88.44 89 ASP A C 1
ATOM 719 O O . ASP A 1 89 ? 1.791 13.787 0.629 1.00 88.44 89 ASP A O 1
ATOM 723 N N . ASN A 1 90 ? 0.497 12.987 2.264 1.00 91.69 90 ASN A N 1
ATOM 724 C CA . ASN A 1 90 ? 1.564 12.769 3.239 1.00 91.69 90 ASN A CA 1
ATOM 725 C C . ASN A 1 90 ? 2.208 11.369 3.173 1.00 91.69 90 ASN A C 1
ATOM 727 O O . ASN A 1 90 ? 3.030 11.048 4.032 1.00 91.69 90 ASN A O 1
ATOM 731 N N . GLN A 1 91 ? 1.895 10.540 2.168 1.00 94.06 91 GLN A N 1
ATOM 732 C CA . GLN A 1 91 ? 2.383 9.153 2.079 1.00 94.06 91 GLN A CA 1
ATOM 733 C C . GLN A 1 91 ? 3.908 9.058 2.148 1.00 94.06 91 GLN A C 1
ATOM 735 O O . GLN A 1 91 ? 4.450 8.202 2.847 1.00 94.06 91 GLN A O 1
ATOM 740 N N . LYS A 1 92 ? 4.609 9.963 1.453 1.00 93.31 92 LYS A N 1
ATOM 741 C CA . LYS A 1 92 ? 6.076 9.990 1.441 1.00 93.31 92 LYS A CA 1
ATOM 742 C C . LYS A 1 92 ? 6.646 10.338 2.815 1.00 93.31 92 LYS A C 1
ATOM 744 O O . LYS A 1 92 ? 7.576 9.684 3.275 1.00 93.31 92 LYS A O 1
ATOM 749 N N . ALA A 1 93 ? 6.060 11.330 3.485 1.00 94.44 93 ALA A N 1
ATOM 750 C CA . ALA A 1 93 ? 6.472 11.740 4.824 1.00 94.44 93 ALA A CA 1
ATOM 751 C C . ALA A 1 93 ? 6.246 10.618 5.851 1.00 94.44 93 ALA A C 1
ATOM 753 O O . ALA A 1 93 ? 7.134 10.324 6.646 1.00 94.44 93 ALA A O 1
ATOM 754 N N . LEU A 1 94 ? 5.105 9.928 5.781 1.00 95.69 94 LEU A N 1
ATOM 755 C CA . LEU A 1 94 ? 4.799 8.796 6.658 1.00 95.69 94 LEU A CA 1
ATOM 756 C C . LEU A 1 94 ? 5.692 7.579 6.381 1.00 95.69 94 LEU A C 1
ATOM 758 O O . LEU A 1 94 ? 6.132 6.908 7.312 1.00 95.69 94 LEU A O 1
ATOM 762 N N . ALA A 1 95 ? 6.016 7.303 5.114 1.00 94.25 95 ALA A N 1
ATOM 763 C CA . ALA A 1 95 ? 6.987 6.268 4.760 1.00 94.25 95 ALA A CA 1
ATOM 764 C C . ALA A 1 95 ? 8.398 6.602 5.272 1.00 94.25 95 ALA A C 1
ATOM 766 O O . ALA A 1 95 ? 9.093 5.713 5.764 1.00 94.25 95 ALA A O 1
ATOM 767 N N . MET A 1 96 ? 8.798 7.875 5.215 1.00 91.88 96 MET A N 1
ATOM 768 C CA . MET A 1 96 ? 10.057 8.356 5.788 1.00 91.88 96 MET A CA 1
ATOM 769 C C . MET A 1 96 ? 10.073 8.219 7.317 1.00 91.88 96 MET A C 1
ATOM 771 O O . MET A 1 96 ? 11.042 7.737 7.898 1.00 91.88 96 MET A O 1
ATOM 775 N N . GLN A 1 97 ? 8.976 8.570 7.989 1.00 93.44 97 GLN A N 1
ATOM 776 C CA . GLN A 1 97 ? 8.835 8.386 9.433 1.00 93.44 97 GLN A CA 1
ATOM 777 C C . GLN A 1 97 ? 8.938 6.905 9.827 1.00 93.44 97 GLN A C 1
ATOM 779 O O . GLN A 1 97 ? 9.629 6.567 10.792 1.00 93.44 97 GLN A O 1
ATOM 784 N N . LEU A 1 98 ? 8.311 6.005 9.064 1.00 94.00 98 LEU A N 1
ATOM 785 C CA . LEU A 1 98 ? 8.478 4.563 9.241 1.00 94.00 98 LEU A CA 1
ATOM 786 C C . LEU A 1 98 ? 9.944 4.143 9.061 1.00 94.00 98 LEU A C 1
ATOM 788 O O . LEU A 1 98 ? 10.488 3.435 9.902 1.00 94.00 98 LEU A O 1
ATOM 792 N N . TRP A 1 99 ? 10.608 4.604 8.000 1.00 91.56 99 TRP A N 1
ATOM 793 C CA . TRP A 1 99 ? 12.021 4.305 7.750 1.00 91.56 99 TRP A CA 1
ATOM 794 C C . TRP A 1 99 ? 12.921 4.698 8.932 1.00 91.56 99 TRP A C 1
ATOM 796 O O . TRP A 1 99 ? 13.716 3.887 9.409 1.00 91.56 99 TRP A O 1
ATOM 806 N N . LEU A 1 100 ? 12.736 5.906 9.468 1.00 88.06 100 LEU A N 1
ATOM 807 C CA . LEU A 1 100 ? 13.505 6.411 10.606 1.00 88.06 100 LEU A CA 1
ATOM 808 C C . LEU A 1 100 ? 13.206 5.652 11.909 1.00 88.06 100 LEU A C 1
ATOM 810 O O . LEU A 1 100 ? 14.126 5.362 12.675 1.00 88.06 100 LEU A O 1
ATOM 814 N N . THR A 1 101 ? 11.940 5.306 12.163 1.00 90.88 101 THR A N 1
ATOM 815 C CA . THR A 1 101 ? 11.519 4.601 13.391 1.00 90.88 101 THR A CA 1
ATOM 816 C C . THR A 1 101 ? 11.943 3.136 13.420 1.00 90.88 101 THR A C 1
ATOM 818 O O . THR A 1 101 ? 12.234 2.614 14.497 1.00 90.88 101 THR A O 1
ATOM 821 N N . LEU A 1 102 ? 12.079 2.481 12.262 1.00 87.12 102 LEU A N 1
ATOM 822 C CA . LEU A 1 102 ? 12.632 1.123 12.161 1.00 87.12 102 LEU A CA 1
ATOM 823 C C . LEU A 1 102 ? 14.083 1.025 12.665 1.00 87.12 102 LEU A C 1
ATOM 825 O O . LEU A 1 102 ? 14.524 -0.059 13.044 1.00 87.12 102 LEU A O 1
ATOM 829 N N . GLY A 1 103 ? 14.823 2.139 12.694 1.00 79.06 103 GLY A N 1
ATOM 830 C CA . GLY A 1 103 ? 16.174 2.207 13.259 1.00 79.06 103 GLY A CA 1
ATOM 831 C C . GLY A 1 103 ? 16.227 2.264 14.791 1.00 79.06 103 GLY A C 1
ATOM 832 O O . GLY A 1 103 ? 17.301 2.079 15.363 1.00 79.06 103 GLY A O 1
ATOM 833 N N . ASN A 1 104 ? 15.094 2.506 15.455 1.00 82.81 104 ASN A N 1
ATOM 834 C CA . ASN A 1 104 ? 14.996 2.658 16.908 1.00 82.81 104 ASN A CA 1
ATOM 835 C C . ASN A 1 104 ? 14.504 1.355 17.559 1.00 82.81 104 ASN A C 1
ATOM 837 O O . ASN A 1 104 ? 13.865 0.546 16.902 1.00 82.81 104 ASN A O 1
ATOM 841 N N . SER A 1 105 ? 14.741 1.143 18.858 1.00 83.44 105 SER A N 1
ATOM 842 C CA . SER A 1 105 ? 14.291 -0.075 19.571 1.00 83.44 105 SER A CA 1
ATOM 843 C C . SER A 1 105 ? 12.853 -0.002 20.118 1.00 83.44 105 SER A C 1
ATOM 845 O O . SER A 1 105 ? 12.452 -0.868 20.894 1.00 83.44 105 SER A O 1
ATOM 847 N N . ASP A 1 106 ? 12.080 1.022 19.751 1.00 91.12 106 ASP A N 1
ATOM 848 C CA . ASP A 1 106 ? 10.714 1.232 20.239 1.00 91.12 106 ASP A CA 1
ATOM 849 C C . ASP A 1 106 ? 9.685 0.513 19.352 1.00 91.12 106 ASP A C 1
AT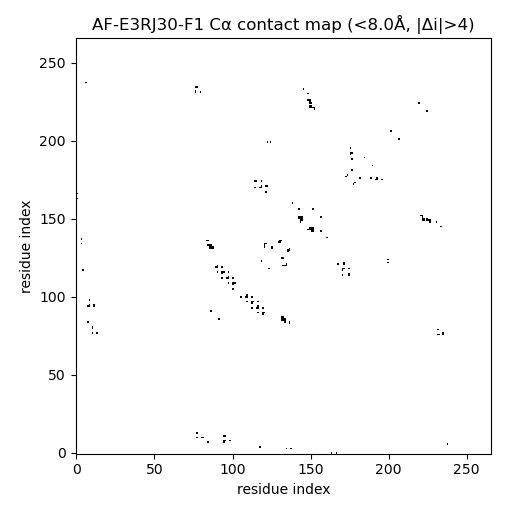OM 851 O O . ASP A 1 106 ? 9.312 0.983 18.275 1.00 91.12 106 ASP A O 1
ATOM 855 N N . ALA A 1 107 ? 9.212 -0.639 19.827 1.00 88.56 107 ALA A N 1
ATOM 856 C CA . ALA A 1 107 ? 8.241 -1.462 19.115 1.00 88.56 107 ALA A CA 1
ATOM 857 C C . ALA A 1 107 ? 6.862 -0.792 18.964 1.00 88.56 107 ALA A C 1
ATOM 859 O O . ALA A 1 107 ? 6.174 -1.039 17.971 1.00 88.56 107 ALA A O 1
ATOM 860 N N . ALA A 1 108 ? 6.45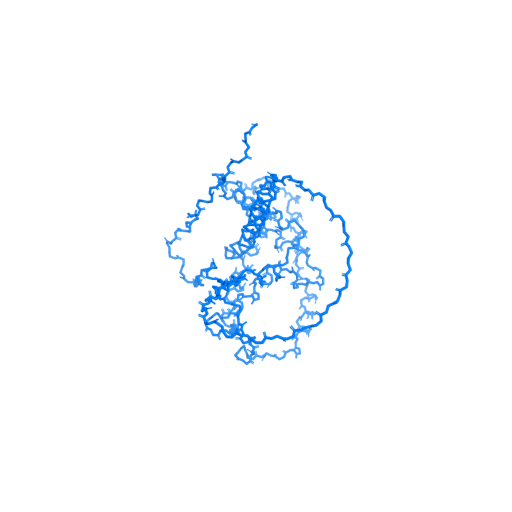0 0.049 19.919 1.00 88.62 108 ALA A N 1
ATOM 861 C CA . ALA A 1 108 ? 5.158 0.727 19.864 1.00 88.62 108 ALA A CA 1
ATOM 862 C C . ALA A 1 108 ? 5.186 1.839 18.808 1.00 88.62 108 ALA A C 1
ATOM 864 O O . ALA A 1 108 ? 4.312 1.887 17.939 1.00 88.62 108 ALA A O 1
ATOM 865 N N . ALA A 1 109 ? 6.244 2.655 18.803 1.00 89.75 109 ALA A N 1
ATOM 866 C CA . ALA A 1 109 ? 6.442 3.674 17.775 1.00 89.75 109 ALA A CA 1
ATOM 867 C C . ALA A 1 109 ? 6.568 3.064 16.370 1.00 89.75 109 ALA A C 1
ATOM 869 O O . ALA A 1 109 ? 5.979 3.582 15.423 1.00 89.75 109 ALA A O 1
ATOM 870 N N . GLN A 1 110 ? 7.276 1.936 16.229 1.00 91.69 110 GLN A N 1
ATOM 871 C CA . GLN A 1 110 ? 7.364 1.207 14.958 1.00 91.69 110 GLN A CA 1
ATOM 872 C C . GLN A 1 110 ? 5.999 0.705 14.477 1.00 91.69 110 GLN A C 1
ATOM 874 O O . GLN A 1 110 ? 5.677 0.846 13.296 1.00 91.69 110 GLN A O 1
ATOM 879 N N . LYS A 1 111 ? 5.191 0.119 15.376 1.00 90.62 111 LYS A N 1
ATOM 880 C CA . LYS A 1 111 ? 3.839 -0.351 15.042 1.00 90.62 111 LYS A CA 1
ATOM 881 C C . LYS A 1 111 ? 2.978 0.814 14.550 1.00 90.62 111 LYS A C 1
ATOM 883 O O . LYS A 1 111 ? 2.339 0.681 13.508 1.00 90.62 111 LYS A O 1
ATOM 888 N N . ASN A 1 112 ? 2.988 1.937 15.264 1.00 91.56 112 ASN A N 1
ATOM 889 C CA . ASN A 1 112 ? 2.170 3.101 14.926 1.00 91.56 112 ASN A CA 1
ATOM 890 C C . ASN A 1 112 ? 2.611 3.727 13.600 1.00 91.56 112 ASN A C 1
ATOM 892 O O . ASN A 1 112 ? 1.789 3.873 12.704 1.00 91.56 112 ASN A O 1
ATOM 896 N N . ALA A 1 113 ? 3.913 3.952 13.401 1.00 93.62 113 ALA A N 1
ATOM 897 C CA . ALA A 1 113 ? 4.430 4.476 12.136 1.00 93.62 113 ALA A CA 1
ATOM 898 C C . ALA A 1 113 ? 4.114 3.555 10.942 1.00 93.62 113 ALA A C 1
ATOM 900 O O . ALA A 1 113 ? 3.841 4.026 9.835 1.00 93.62 113 ALA A O 1
ATOM 901 N N . LEU A 1 114 ? 4.120 2.232 11.153 1.00 94.12 114 LEU A N 1
ATOM 902 C CA . LEU A 1 114 ? 3.729 1.265 10.129 1.00 94.12 114 LEU A CA 1
ATOM 903 C C . LEU A 1 114 ? 2.239 1.372 9.795 1.00 94.12 114 LEU A C 1
ATOM 905 O O . LEU A 1 114 ? 1.879 1.356 8.616 1.00 94.12 114 LEU A O 1
ATOM 909 N N . LEU A 1 115 ? 1.385 1.460 10.816 1.00 93.12 115 LEU A N 1
ATOM 910 C CA . LEU A 1 115 ? -0.056 1.612 10.638 1.00 93.12 115 LEU A CA 1
ATOM 911 C C . LEU A 1 115 ? -0.398 2.934 9.955 1.00 93.12 115 LEU A C 1
ATOM 913 O O . LEU A 1 115 ? -1.144 2.899 8.982 1.00 93.12 115 LEU A O 1
ATOM 917 N N . ASP A 1 116 ? 0.191 4.052 10.374 1.00 94.25 116 ASP A N 1
ATOM 918 C CA . ASP A 1 116 ? -0.035 5.369 9.768 1.00 94.25 116 ASP A CA 1
ATOM 919 C C . ASP A 1 116 ? 0.381 5.377 8.294 1.00 94.25 116 ASP A C 1
ATOM 921 O O . ASP A 1 116 ? -0.376 5.795 7.412 1.00 94.25 116 ASP A O 1
ATOM 925 N N . SER A 1 117 ? 1.565 4.828 8.000 1.00 95.38 117 SER A N 1
ATOM 926 C CA . SER A 1 117 ? 2.054 4.687 6.630 1.00 95.38 117 SER A CA 1
ATOM 927 C C . SER A 1 117 ? 1.101 3.836 5.784 1.00 95.38 117 SER A C 1
ATOM 929 O O . SER A 1 117 ? 0.677 4.278 4.718 1.00 95.38 117 SER A O 1
ATOM 931 N N . LEU A 1 118 ? 0.679 2.659 6.256 1.00 94.56 118 LEU A N 1
ATOM 932 C CA . LEU A 1 118 ? -0.255 1.795 5.523 1.00 94.56 118 LEU A CA 1
ATOM 933 C C . LEU A 1 118 ? -1.648 2.418 5.365 1.00 94.56 118 LEU A C 1
ATOM 935 O O . LEU A 1 118 ? -2.240 2.328 4.286 1.00 94.56 118 LEU A O 1
ATOM 939 N N . ALA A 1 119 ? -2.159 3.066 6.409 1.00 92.56 119 ALA A N 1
ATOM 940 C CA . ALA A 1 119 ? -3.440 3.757 6.402 1.00 92.56 119 ALA A CA 1
ATOM 941 C C . ALA A 1 119 ? -3.477 4.846 5.330 1.00 92.56 119 ALA A C 1
ATOM 943 O O . ALA A 1 119 ? -4.462 4.937 4.601 1.00 92.56 119 ALA A O 1
ATOM 944 N N . SER A 1 120 ? -2.381 5.591 5.156 1.00 93.44 120 SER A N 1
ATOM 945 C CA . SER A 1 120 ? -2.279 6.621 4.117 1.00 93.44 120 SER A CA 1
ATOM 946 C C . SER A 1 120 ? -2.393 6.076 2.688 1.00 93.44 120 SER A C 1
ATOM 948 O O . SER A 1 120 ? -2.772 6.808 1.785 1.00 93.44 120 SER A O 1
ATOM 950 N N . PHE A 1 121 ? -2.123 4.790 2.443 1.00 91.75 121 PHE A N 1
ATOM 951 C CA . PHE A 1 121 ? -2.366 4.169 1.132 1.00 91.75 121 PHE A CA 1
ATOM 952 C C . PHE A 1 121 ? -3.769 3.570 1.002 1.00 91.75 121 PHE A C 1
ATOM 954 O O . PHE A 1 121 ? -4.298 3.469 -0.104 1.00 91.75 121 PHE A O 1
ATOM 961 N N . ILE A 1 122 ? -4.359 3.141 2.118 1.00 90.50 122 ILE A N 1
ATOM 962 C CA . ILE A 1 122 ? -5.636 2.416 2.157 1.00 90.50 122 ILE A CA 1
ATOM 963 C C . ILE A 1 122 ? -6.833 3.371 2.206 1.00 90.50 122 ILE A C 1
ATOM 965 O O . ILE A 1 122 ? -7.846 3.124 1.552 1.00 90.50 122 ILE A O 1
ATOM 969 N N . LEU A 1 123 ? -6.725 4.437 2.997 1.00 88.31 123 LEU A N 1
ATOM 970 C CA . LEU A 1 123 ? -7.812 5.364 3.315 1.00 88.31 123 LEU A CA 1
ATOM 971 C C . LEU A 1 123 ? -7.739 6.664 2.503 1.00 88.31 123 LEU A C 1
ATOM 973 O O . LEU A 1 123 ? -8.562 7.555 2.689 1.00 88.31 123 LEU A O 1
ATOM 977 N N . THR A 1 124 ? -6.802 6.775 1.563 1.00 87.25 124 THR A N 1
ATOM 978 C CA . THR A 1 124 ? -6.747 7.917 0.647 1.00 87.25 124 THR A CA 1
ATOM 979 C C . THR A 1 124 ? -7.696 7.717 -0.529 1.00 87.25 124 THR A C 1
ATOM 981 O O . THR A 1 124 ? -7.667 6.702 -1.225 1.00 87.25 124 THR A O 1
ATOM 984 N N . GLY A 1 125 ? -8.553 8.710 -0.774 1.00 79.25 125 GLY A N 1
ATOM 985 C CA . GLY A 1 125 ? -9.411 8.751 -1.957 1.00 79.25 125 GLY A CA 1
ATOM 986 C C . GLY A 1 125 ? -8.624 9.212 -3.181 1.00 79.25 125 GLY A C 1
ATOM 987 O O . GLY A 1 125 ? -7.989 10.262 -3.142 1.00 79.25 125 GLY A O 1
ATOM 988 N N . TYR A 1 126 ? -8.669 8.464 -4.285 1.00 76.44 126 TYR A N 1
ATOM 989 C CA . TYR A 1 126 ? -7.897 8.765 -5.503 1.00 76.44 126 TYR A CA 1
ATOM 990 C C . TYR A 1 126 ? -8.676 9.512 -6.600 1.00 76.44 126 TYR A C 1
ATOM 992 O O . TYR A 1 126 ? -8.103 9.858 -7.629 1.00 76.44 126 TYR A O 1
ATOM 1000 N N . GLY A 1 127 ? -9.939 9.874 -6.348 1.00 69.50 127 GLY A N 1
ATOM 1001 C CA . GLY A 1 127 ? -10.746 10.640 -7.301 1.00 69.50 127 GLY A CA 1
ATOM 1002 C C . GLY A 1 127 ? -10.841 9.934 -8.657 1.00 69.50 127 GLY A C 1
ATOM 1003 O O . GLY A 1 127 ? -11.096 8.737 -8.695 1.00 69.50 127 GLY A O 1
ATOM 1004 N N . SER A 1 128 ? -10.627 10.683 -9.741 1.00 65.38 128 SER A N 1
ATOM 1005 C CA . SER A 1 128 ? -10.693 10.208 -11.131 1.00 65.38 128 SER A CA 1
ATOM 1006 C C . SER A 1 128 ? -9.369 9.685 -11.702 1.00 65.38 128 SER A C 1
ATOM 1008 O O . SER A 1 128 ? -9.312 9.376 -12.889 1.00 65.38 128 SER A O 1
ATOM 1010 N N . ASP A 1 129 ? -8.292 9.665 -10.911 1.00 70.50 129 ASP A N 1
ATOM 1011 C CA . ASP A 1 129 ? -6.994 9.116 -11.320 1.00 70.50 129 ASP A CA 1
ATOM 1012 C C . ASP A 1 129 ? -6.668 7.906 -10.441 1.00 70.50 129 ASP A C 1
ATOM 1014 O O . ASP A 1 129 ? -5.763 7.927 -9.605 1.00 70.50 129 ASP A O 1
ATOM 1018 N N . GLU A 1 130 ? -7.452 6.834 -10.577 1.00 65.62 130 GLU A N 1
ATOM 1019 C CA . GLU A 1 130 ? -7.315 5.632 -9.747 1.00 65.62 130 GLU A CA 1
ATOM 1020 C C . GLU A 1 130 ? -5.959 4.929 -9.946 1.00 65.62 130 GLU A C 1
ATOM 1022 O O . GLU A 1 130 ? -5.475 4.222 -9.057 1.00 65.62 130 GLU A O 1
ATOM 1027 N N . PHE A 1 131 ? -5.304 5.173 -11.085 1.00 70.69 131 PHE A N 1
ATOM 1028 C CA . PHE A 1 131 ? -3.975 4.654 -11.411 1.00 70.69 131 PHE A CA 1
ATOM 1029 C C . PHE A 1 131 ? -2.828 5.454 -10.778 1.00 70.69 131 PHE A C 1
ATOM 1031 O O . PHE A 1 131 ? -1.671 5.037 -10.870 1.00 70.69 131 PHE A O 1
ATOM 1038 N N . SER A 1 132 ? -3.124 6.559 -10.085 1.00 76.62 132 SER A N 1
ATOM 1039 C CA . SER A 1 132 ? -2.151 7.271 -9.245 1.00 76.62 132 SER A CA 1
ATOM 1040 C C . SER A 1 132 ? -1.932 6.632 -7.872 1.00 76.62 132 SER A C 1
ATOM 1042 O O . SER A 1 132 ? -1.077 7.081 -7.112 1.00 76.62 132 SER A O 1
ATOM 1044 N N . SER A 1 133 ? -2.669 5.570 -7.536 1.00 86.19 133 SER A N 1
ATOM 1045 C CA . SER A 1 133 ? -2.447 4.844 -6.289 1.00 86.19 133 SER A CA 1
ATOM 1046 C C . SER A 1 133 ? -1.221 3.941 -6.371 1.00 86.19 133 SER A C 1
ATOM 1048 O O . SER A 1 133 ? -1.235 2.926 -7.068 1.00 86.19 133 SER A O 1
ATOM 1050 N N . GLY A 1 134 ? -0.196 4.242 -5.566 1.00 86.62 134 GLY A N 1
ATOM 1051 C CA . GLY A 1 134 ? 0.976 3.378 -5.401 1.00 86.62 134 GLY A CA 1
ATOM 1052 C C . GLY A 1 134 ? 0.627 1.934 -5.007 1.00 86.62 134 GLY A C 1
ATOM 1053 O O . GLY A 1 134 ? 1.301 0.994 -5.430 1.00 86.62 134 GLY A O 1
ATOM 1054 N N . LEU A 1 135 ? -0.471 1.722 -4.267 1.00 89.44 135 LEU A N 1
ATOM 1055 C CA . LEU A 1 135 ? -0.971 0.380 -3.950 1.00 89.44 135 LEU A CA 1
ATOM 1056 C C . LEU A 1 135 ? -1.540 -0.329 -5.189 1.00 89.44 135 LEU A C 1
ATOM 1058 O O . LEU A 1 135 ? -1.254 -1.507 -5.399 1.00 89.44 135 LEU A O 1
ATOM 1062 N N . VAL A 1 136 ? -2.313 0.369 -6.025 1.00 87.69 136 VAL A N 1
ATOM 1063 C CA . VAL A 1 136 ? -2.859 -0.184 -7.280 1.00 87.69 136 VAL A CA 1
ATOM 1064 C C . VAL A 1 136 ? -1.739 -0.492 -8.272 1.00 87.69 136 VAL A C 1
ATOM 1066 O O . VAL A 1 136 ? -1.732 -1.566 -8.870 1.00 87.69 136 VAL A O 1
ATOM 1069 N N . GLN A 1 137 ? -0.753 0.395 -8.394 1.00 86.62 137 GLN A N 1
ATOM 1070 C CA . GLN A 1 137 ? 0.431 0.181 -9.229 1.00 86.62 137 GLN A CA 1
ATOM 1071 C C . GLN A 1 137 ? 1.225 -1.046 -8.768 1.00 86.62 137 GLN A C 1
ATOM 1073 O O . GLN A 1 137 ? 1.582 -1.903 -9.575 1.00 86.62 137 GLN A O 1
ATOM 1078 N N . TYR A 1 138 ? 1.423 -1.198 -7.457 1.00 88.19 138 TYR A N 1
ATOM 1079 C CA . TYR A 1 138 ? 2.048 -2.390 -6.892 1.00 88.19 138 TYR A CA 1
ATOM 1080 C C . TYR A 1 138 ? 1.251 -3.674 -7.191 1.00 88.19 138 TYR A C 1
ATOM 1082 O O . TYR A 1 138 ? 1.835 -4.703 -7.538 1.00 88.19 138 TYR A O 1
ATOM 1090 N N . LEU A 1 139 ? -0.083 -3.630 -7.100 1.00 88.50 139 LEU A N 1
ATOM 1091 C CA . LEU A 1 139 ? -0.941 -4.763 -7.463 1.00 88.50 139 LEU A CA 1
ATOM 1092 C C . LEU A 1 139 ? -0.837 -5.114 -8.954 1.00 88.50 139 LEU A C 1
ATOM 1094 O O . LEU A 1 139 ? -0.842 -6.298 -9.289 1.00 88.50 139 LEU A O 1
ATOM 1098 N N . ALA A 1 140 ? -0.699 -4.119 -9.834 1.00 85.00 140 ALA A N 1
ATOM 1099 C CA . ALA A 1 140 ? -0.482 -4.345 -11.261 1.00 85.00 140 ALA A CA 1
ATOM 1100 C C . ALA A 1 140 ? 0.841 -5.087 -11.514 1.00 85.00 140 ALA A C 1
ATOM 1102 O O . ALA A 1 140 ? 0.857 -6.083 -12.236 1.00 85.00 140 ALA A O 1
ATOM 1103 N N . VAL A 1 141 ? 1.924 -4.680 -10.840 1.00 84.44 141 VAL A N 1
ATOM 1104 C CA . VAL A 1 141 ? 3.227 -5.365 -10.912 1.00 84.44 141 VAL A CA 1
ATOM 1105 C C . VAL A 1 141 ? 3.138 -6.800 -10.382 1.00 84.44 141 VAL A C 1
ATOM 1107 O O . VAL A 1 141 ? 3.704 -7.713 -10.979 1.00 84.44 141 VAL A O 1
ATOM 1110 N N . LEU A 1 142 ? 2.381 -7.044 -9.305 1.00 85.50 142 LEU A N 1
ATOM 1111 C CA . LEU A 1 142 ? 2.141 -8.407 -8.806 1.00 85.50 142 LEU A CA 1
ATOM 1112 C C . LEU A 1 142 ? 1.411 -9.304 -9.815 1.00 85.50 142 LEU A C 1
ATOM 1114 O O . LEU A 1 142 ? 1.563 -10.528 -9.767 1.00 85.50 142 LEU A O 1
ATOM 1118 N N . GLY A 1 143 ? 0.631 -8.708 -10.717 1.00 86.25 143 GLY A N 1
ATOM 1119 C CA . GLY A 1 143 ? -0.043 -9.401 -11.808 1.00 86.25 143 GLY A CA 1
ATOM 1120 C C . GLY A 1 143 ? 0.909 -9.955 -12.866 1.00 86.25 143 GLY A C 1
ATOM 1121 O O . GLY A 1 143 ? 0.482 -10.787 -13.659 1.00 86.25 143 GLY A O 1
ATOM 1122 N N . ILE A 1 144 ? 2.182 -9.555 -12.873 1.00 86.00 144 ILE A N 1
ATOM 1123 C CA . ILE A 1 144 ? 3.185 -10.039 -13.823 1.00 86.00 144 ILE A CA 1
ATOM 1124 C C . ILE A 1 144 ? 3.876 -11.288 -13.259 1.00 86.00 144 ILE A C 1
ATOM 1126 O O . ILE A 1 144 ? 4.300 -11.352 -12.098 1.00 86.00 144 ILE A O 1
ATOM 1130 N N . ASP A 1 145 ? 3.986 -12.313 -14.096 1.00 83.00 145 ASP A 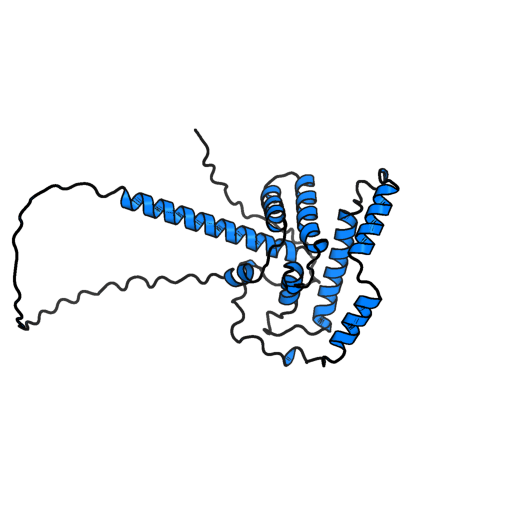N 1
ATOM 1131 C CA . ASP A 1 145 ? 4.818 -13.473 -13.840 1.00 83.00 145 ASP A CA 1
ATOM 1132 C C . ASP A 1 145 ? 6.249 -13.206 -14.309 1.00 83.00 145 ASP A C 1
ATOM 1134 O O . ASP A 1 145 ? 6.511 -13.041 -15.498 1.00 83.00 145 ASP A O 1
ATOM 1138 N N . THR A 1 146 ? 7.181 -13.167 -13.358 1.00 78.50 146 THR A N 1
ATOM 1139 C CA . THR A 1 146 ? 8.595 -12.871 -13.609 1.00 78.50 146 THR A CA 1
ATOM 1140 C C . THR A 1 146 ? 9.344 -14.006 -14.300 1.00 78.50 146 THR A C 1
ATOM 1142 O O . THR A 1 146 ? 10.437 -13.777 -14.802 1.00 78.50 146 THR A O 1
ATOM 1145 N N . GLN A 1 147 ? 8.820 -15.236 -14.280 1.00 79.25 147 GLN A N 1
ATOM 1146 C CA . GLN A 1 147 ? 9.458 -16.367 -14.959 1.00 79.25 147 GLN A CA 1
ATOM 1147 C C . GLN A 1 147 ? 9.099 -16.375 -16.438 1.00 79.25 147 GLN A C 1
ATOM 1149 O O . GLN A 1 147 ? 9.959 -16.590 -17.286 1.00 79.25 147 GLN A O 1
ATOM 1154 N N . THR A 1 148 ? 7.827 -16.125 -16.747 1.00 80.31 148 THR A N 1
ATOM 1155 C CA . THR A 1 148 ? 7.337 -16.179 -18.126 1.00 80.31 148 THR A CA 1
ATOM 1156 C C . THR A 1 148 ? 7.302 -14.813 -18.802 1.00 80.31 148 THR A C 1
ATOM 1158 O O . THR A 1 148 ? 7.040 -14.760 -19.998 1.00 80.31 148 THR A O 1
ATOM 1161 N N . ASN A 1 149 ? 7.514 -13.717 -18.061 1.00 79.56 149 ASN A N 1
ATOM 1162 C CA . ASN A 1 149 ? 7.279 -12.342 -18.518 1.00 79.56 149 ASN A CA 1
ATOM 1163 C C . ASN A 1 149 ? 5.904 -12.201 -19.191 1.00 79.56 149 ASN A C 1
ATOM 1165 O O . ASN A 1 149 ? 5.770 -11.657 -20.284 1.00 79.56 149 ASN A O 1
ATOM 1169 N N . ARG A 1 150 ? 4.869 -12.747 -18.543 1.00 83.25 150 ARG A N 1
ATOM 1170 C CA . ARG A 1 150 ? 3.468 -12.676 -18.994 1.00 83.25 150 ARG A CA 1
ATOM 1171 C C . ARG A 1 150 ? 2.570 -12.290 -17.833 1.00 83.25 150 ARG A C 1
ATOM 1173 O O . ARG A 1 150 ? 2.968 -12.391 -16.675 1.00 83.25 150 ARG A O 1
ATOM 1180 N N . LEU A 1 151 ? 1.345 -11.874 -18.132 1.00 84.81 151 LEU A N 1
ATOM 1181 C CA . LEU A 1 151 ? 0.340 -11.673 -17.096 1.00 84.81 151 LEU A CA 1
ATOM 1182 C C . LEU A 1 151 ? -0.048 -13.017 -16.469 1.00 84.81 151 LEU A C 1
ATOM 1184 O O . LEU A 1 151 ? -0.238 -14.022 -17.155 1.00 84.81 151 LEU A O 1
ATOM 1188 N N . ARG A 1 152 ? -0.188 -13.031 -15.145 1.00 86.44 152 ARG A N 1
ATOM 1189 C CA . ARG A 1 152 ? -0.691 -14.182 -14.398 1.00 86.44 152 ARG A CA 1
ATOM 1190 C C . ARG A 1 152 ? -2.135 -14.454 -14.791 1.00 86.44 152 ARG A C 1
ATOM 1192 O O . ARG A 1 152 ? -2.947 -13.543 -14.952 1.00 86.44 152 ARG A O 1
ATOM 1199 N N . THR A 1 153 ? -2.488 -15.733 -14.855 1.00 85.81 153 THR A N 1
ATOM 1200 C CA . THR A 1 153 ? -3.884 -16.132 -15.034 1.00 85.81 153 THR A CA 1
ATOM 1201 C C . THR A 1 153 ? -4.735 -15.701 -13.841 1.00 85.81 153 THR A C 1
ATOM 1203 O O . THR A 1 153 ? -4.254 -15.602 -12.710 1.00 85.81 153 THR A O 1
ATOM 1206 N N . ALA A 1 154 ? -6.037 -15.508 -14.064 1.00 83.12 154 ALA A N 1
ATOM 1207 C CA . ALA A 1 154 ? -6.971 -15.157 -12.992 1.00 83.12 154 ALA A CA 1
ATOM 1208 C C . ALA A 1 154 ? -6.923 -16.159 -11.822 1.00 83.12 154 ALA A C 1
ATOM 1210 O O . ALA A 1 154 ? -6.976 -15.760 -10.660 1.00 83.12 154 ALA A O 1
ATOM 1211 N N . LYS A 1 155 ? -6.751 -17.455 -12.113 1.00 84.69 155 LYS A N 1
ATOM 1212 C CA . LYS A 1 155 ? -6.590 -18.500 -11.093 1.00 84.69 155 LYS A CA 1
ATOM 1213 C C . LYS A 1 155 ? -5.374 -18.234 -10.197 1.00 84.69 155 LYS A C 1
ATOM 1215 O O . LYS A 1 155 ? -5.489 -18.344 -8.981 1.00 84.69 155 LYS A O 1
ATOM 1220 N N . ASN A 1 156 ? -4.257 -17.812 -10.785 1.00 84.12 156 ASN A N 1
ATOM 1221 C CA . ASN A 1 156 ? -2.999 -17.596 -10.071 1.00 84.12 156 ASN A CA 1
ATOM 1222 C C . ASN A 1 156 ? -2.885 -16.198 -9.438 1.00 84.12 156 ASN A C 1
ATOM 1224 O O . ASN A 1 156 ? -2.053 -15.986 -8.565 1.00 84.12 156 ASN A O 1
ATOM 1228 N N . PHE A 1 157 ? -3.703 -15.234 -9.858 1.00 87.06 157 PHE A N 1
ATOM 1229 C CA . PHE A 1 157 ? -3.697 -13.885 -9.285 1.00 87.06 157 PHE A CA 1
ATOM 1230 C C . PHE A 1 157 ? -4.798 -13.668 -8.235 1.00 87.06 157 PHE A C 1
ATOM 1232 O O . PHE A 1 157 ? -4.616 -12.913 -7.280 1.00 87.06 157 PHE A O 1
ATOM 1239 N N . SER A 1 158 ? -5.938 -14.354 -8.367 1.00 84.06 158 SER A N 1
ATOM 1240 C CA . SER A 1 158 ? -7.121 -14.144 -7.519 1.00 84.06 158 SER A CA 1
ATOM 1241 C C . SER A 1 158 ? -6.856 -14.325 -6.024 1.00 84.06 158 SER A C 1
ATOM 1243 O O . SER A 1 158 ? -7.310 -13.502 -5.234 1.00 84.06 158 SER A O 1
ATOM 1245 N N . TYR A 1 159 ? -6.088 -15.341 -5.618 1.00 86.44 159 TYR A N 1
ATOM 1246 C CA . TYR A 1 159 ? -5.762 -15.556 -4.204 1.00 86.44 159 TYR A CA 1
ATOM 1247 C C . TYR A 1 159 ? -4.824 -14.472 -3.650 1.00 86.44 159 TYR A C 1
ATOM 1249 O O . TYR A 1 159 ? -4.984 -14.053 -2.504 1.00 86.44 159 TYR A O 1
ATOM 1257 N N . MET A 1 160 ? -3.882 -13.970 -4.462 1.00 87.56 160 MET A N 1
ATOM 1258 C CA . MET A 1 160 ? -3.003 -12.861 -4.076 1.00 87.56 160 MET A CA 1
ATOM 1259 C C . MET A 1 160 ? -3.823 -11.593 -3.838 1.00 87.56 160 MET A C 1
ATOM 1261 O O . MET A 1 160 ? -3.659 -10.928 -2.813 1.00 87.56 160 MET A O 1
ATOM 1265 N N . LEU A 1 161 ? -4.747 -11.294 -4.756 1.00 87.81 161 LEU A N 1
ATOM 1266 C CA . LEU A 1 161 ? -5.647 -10.154 -4.633 1.00 87.81 161 LEU A CA 1
ATOM 1267 C C . LEU A 1 161 ? -6.594 -10.314 -3.437 1.00 87.81 161 LEU A C 1
ATOM 1269 O O . LEU A 1 161 ? -6.759 -9.372 -2.668 1.00 87.81 161 LEU A O 1
ATOM 1273 N N . ALA A 1 162 ? -7.164 -11.503 -3.227 1.00 86.19 162 ALA A N 1
ATOM 1274 C CA . ALA A 1 162 ? -8.017 -11.790 -2.076 1.00 86.19 162 ALA A CA 1
ATOM 1275 C C . ALA A 1 162 ? -7.271 -11.588 -0.748 1.00 86.19 162 ALA A C 1
ATOM 1277 O O . ALA A 1 162 ? -7.798 -10.942 0.159 1.00 86.19 162 ALA A O 1
ATOM 1278 N N . GLY A 1 163 ? -6.024 -12.061 -0.654 1.00 89.31 163 GLY A N 1
ATOM 1279 C CA . GLY A 1 163 ? -5.163 -11.834 0.506 1.00 89.31 163 GLY A CA 1
ATOM 1280 C C . GLY A 1 163 ? -4.864 -10.351 0.735 1.00 89.31 163 GLY A C 1
ATOM 1281 O O . GLY A 1 163 ? -4.942 -9.871 1.864 1.00 89.31 163 GLY A O 1
ATOM 1282 N N . MET A 1 164 ? -4.591 -9.591 -0.330 1.00 90.12 164 MET A N 1
ATOM 1283 C CA . MET A 1 164 ? -4.397 -8.141 -0.233 1.00 90.12 164 MET A CA 1
ATOM 1284 C C . MET A 1 164 ? -5.666 -7.426 0.238 1.00 90.12 164 MET A C 1
ATOM 1286 O O . MET A 1 164 ? -5.591 -6.634 1.172 1.00 90.12 164 MET A O 1
ATOM 1290 N N . VAL A 1 165 ? -6.830 -7.749 -0.331 1.00 89.62 165 VAL A N 1
ATOM 1291 C CA . VAL A 1 165 ? -8.129 -7.192 0.080 1.00 89.62 165 VAL A CA 1
ATOM 1292 C C . VAL A 1 165 ? -8.435 -7.514 1.544 1.00 89.62 165 VAL A C 1
ATOM 1294 O O . VAL A 1 165 ? -8.917 -6.648 2.273 1.00 89.62 165 VAL A O 1
ATOM 1297 N N . TYR A 1 166 ? -8.137 -8.734 1.997 1.00 90.62 166 TYR A N 1
ATOM 1298 C CA . TYR A 1 166 ? -8.274 -9.109 3.402 1.00 90.62 166 TYR A CA 1
ATOM 1299 C C . TYR A 1 166 ? -7.385 -8.241 4.301 1.00 90.62 166 TYR A C 1
ATOM 1301 O O . TYR A 1 166 ? -7.891 -7.619 5.232 1.00 90.62 166 TYR A O 1
ATOM 1309 N N . CYS A 1 167 ? -6.089 -8.122 3.986 1.00 91.12 167 CYS A N 1
ATOM 1310 C CA . CYS A 1 167 ? -5.173 -7.271 4.746 1.00 91.12 167 CYS A CA 1
ATOM 1311 C C . CYS A 1 167 ? -5.636 -5.811 4.783 1.00 91.12 167 CYS A C 1
ATOM 1313 O O . CYS A 1 167 ? -5.619 -5.208 5.847 1.00 91.12 167 CYS A O 1
ATOM 1315 N N . VAL A 1 168 ? -6.066 -5.254 3.646 1.00 90.56 168 VAL A N 1
ATOM 1316 C CA . VAL A 1 168 ? -6.569 -3.875 3.553 1.00 90.56 168 VAL A CA 1
ATOM 1317 C C . VAL A 1 168 ? -7.755 -3.661 4.494 1.00 90.56 168 VAL A C 1
ATOM 1319 O O . VAL A 1 168 ? -7.776 -2.680 5.228 1.00 90.56 168 VAL A O 1
ATOM 1322 N N . ARG A 1 169 ? -8.716 -4.595 4.525 1.00 87.06 169 ARG A N 1
ATOM 1323 C CA . ARG A 1 169 ? -9.885 -4.506 5.415 1.00 87.06 169 ARG A CA 1
ATOM 1324 C C . ARG A 1 169 ? -9.503 -4.576 6.890 1.00 87.06 169 ARG A C 1
ATOM 1326 O O . ARG A 1 169 ? -10.015 -3.785 7.672 1.00 87.06 169 ARG A O 1
ATOM 1333 N N . VAL A 1 170 ? -8.628 -5.511 7.260 1.00 89.38 170 VAL A N 1
ATOM 1334 C CA . VAL A 1 170 ? -8.178 -5.675 8.652 1.00 89.38 170 VAL A CA 1
ATOM 1335 C C . VAL A 1 170 ? -7.395 -4.450 9.116 1.00 89.38 170 VAL A C 1
ATOM 1337 O O . VAL A 1 170 ? -7.642 -3.956 10.207 1.00 89.38 170 VAL A O 1
ATOM 1340 N N . LEU A 1 171 ? -6.495 -3.930 8.280 1.00 90.94 171 LEU A N 1
ATOM 1341 C CA . LEU A 1 171 ? -5.698 -2.747 8.606 1.00 90.94 171 LEU A CA 1
ATOM 1342 C C . LEU A 1 171 ? -6.557 -1.489 8.695 1.00 90.94 171 LEU A C 1
ATOM 1344 O O . LEU A 1 171 ? -6.420 -0.749 9.655 1.00 90.94 171 LEU A O 1
ATOM 1348 N N . ALA A 1 172 ? -7.488 -1.281 7.759 1.00 87.94 172 ALA A N 1
ATOM 1349 C CA . ALA A 1 172 ? -8.443 -0.179 7.854 1.00 87.94 172 ALA A CA 1
ATOM 1350 C C . ALA A 1 172 ? -9.262 -0.250 9.152 1.00 87.94 172 ALA A C 1
ATOM 1352 O O . ALA A 1 172 ? -9.482 0.773 9.791 1.00 87.94 172 ALA A O 1
ATOM 1353 N N . ALA A 1 173 ? -9.693 -1.450 9.555 1.00 85.81 173 ALA A N 1
ATOM 1354 C CA . ALA A 1 173 ? -10.403 -1.634 10.815 1.00 85.81 173 ALA A CA 1
ATOM 1355 C C . ALA A 1 173 ? -9.516 -1.323 12.029 1.00 85.81 173 ALA A C 1
ATOM 1357 O O . ALA A 1 173 ? -9.967 -0.591 12.893 1.00 85.81 173 ALA A O 1
ATOM 1358 N N . GLU A 1 174 ? -8.269 -1.805 12.072 1.00 89.50 174 GLU A N 1
ATOM 1359 C CA . GLU A 1 174 ? -7.318 -1.486 13.155 1.00 89.50 174 GLU A CA 1
ATOM 1360 C C . GLU A 1 174 ? -7.003 0.018 13.223 1.00 89.50 174 GLU A C 1
ATOM 1362 O O . GLU A 1 174 ? -6.847 0.552 14.312 1.00 89.50 174 GLU A O 1
ATOM 1367 N N . THR A 1 175 ? -6.940 0.722 12.088 1.00 86.81 175 THR A N 1
ATOM 1368 C CA . THR A 1 175 ? -6.711 2.177 12.067 1.00 86.81 175 THR A CA 1
ATOM 1369 C C . THR A 1 175 ? -7.913 2.970 12.580 1.00 86.81 175 THR A C 1
ATOM 1371 O O . THR A 1 175 ? -7.735 3.999 13.222 1.00 86.81 175 THR A O 1
ATOM 1374 N N . ILE A 1 176 ? -9.136 2.546 12.254 1.00 84.25 176 ILE A N 1
ATOM 1375 C CA . ILE A 1 176 ? -10.350 3.311 12.580 1.00 84.25 176 ILE A CA 1
ATOM 1376 C C . ILE A 1 176 ? -10.924 2.906 13.948 1.00 84.25 176 ILE A C 1
ATOM 1378 O O . ILE A 1 176 ? -11.520 3.735 14.623 1.00 84.25 176 ILE A O 1
ATOM 1382 N N . LEU A 1 177 ? -10.751 1.644 14.343 1.00 84.50 177 LEU A N 1
ATOM 1383 C CA . LEU A 1 177 ? -11.182 1.058 15.616 1.00 84.50 177 LEU A CA 1
ATOM 1384 C C . LEU A 1 177 ? -10.027 0.239 16.217 1.00 84.50 177 LEU A C 1
ATOM 1386 O O . LEU A 1 177 ? -10.027 -0.998 16.109 1.00 84.50 177 LEU A O 1
ATOM 1390 N N . PRO A 1 178 ? -9.039 0.903 16.843 1.00 84.44 178 PRO A N 1
ATOM 1391 C CA . PRO A 1 178 ? -7.880 0.235 17.417 1.00 84.44 178 PRO A CA 1
ATOM 1392 C C . PRO A 1 178 ? -8.288 -0.844 18.414 1.00 84.44 178 PRO A C 1
ATOM 1394 O O . PRO A 1 178 ? -9.071 -0.605 19.334 1.00 84.44 178 PRO A O 1
ATOM 1397 N N . ALA A 1 179 ? -7.743 -2.054 18.261 1.00 83.62 179 ALA A N 1
ATOM 1398 C CA . ALA A 1 179 ? -8.066 -3.147 19.175 1.00 83.62 179 ALA A CA 1
ATOM 1399 C C . ALA A 1 179 ? -7.627 -2.870 20.625 1.00 83.62 179 ALA A C 1
ATOM 1401 O O . ALA A 1 179 ? -8.240 -3.399 21.548 1.00 83.62 179 ALA A O 1
ATOM 1402 N N . ALA A 1 180 ? -6.583 -2.056 20.810 1.00 81.31 180 ALA A N 1
ATOM 1403 C CA . ALA A 1 180 ? -6.024 -1.713 22.116 1.00 81.31 180 ALA A CA 1
ATOM 1404 C C . ALA A 1 180 ? -6.923 -0.787 22.952 1.00 81.31 180 ALA A C 1
ATOM 1406 O O . ALA A 1 180 ? -6.790 -0.774 24.167 1.00 81.31 180 ALA A O 1
ATOM 1407 N N . GLU A 1 181 ? -7.828 -0.052 22.307 1.00 84.06 181 GLU A N 1
ATOM 1408 C CA . GLU A 1 181 ? -8.673 0.976 22.935 1.00 84.06 181 GLU A CA 1
ATOM 1409 C C . GLU A 1 181 ? -10.140 0.524 23.017 1.00 84.06 181 GLU A C 1
ATOM 1411 O O . GLU A 1 181 ? -11.029 1.323 23.275 1.00 84.06 181 GLU A O 1
ATOM 1416 N N . ARG A 1 182 ? -10.433 -0.762 22.773 1.00 82.06 182 ARG A N 1
ATOM 1417 C CA . ARG A 1 182 ? -11.818 -1.267 22.693 1.00 82.06 182 ARG A CA 1
ATOM 1418 C C . ARG A 1 182 ? -12.630 -1.078 23.963 1.00 82.06 182 ARG A C 1
ATOM 1420 O O . ARG A 1 182 ? -13.836 -0.890 23.861 1.00 82.06 182 ARG A O 1
ATOM 1427 N N . ASP A 1 183 ? -11.983 -1.161 25.117 1.00 84.88 183 ASP A N 1
ATOM 1428 C CA . ASP A 1 183 ? -12.661 -1.023 26.405 1.00 84.88 183 ASP A CA 1
ATOM 1429 C C . ASP A 1 183 ? -13.004 0.448 26.713 1.00 84.88 183 ASP A C 1
ATOM 1431 O O . ASP A 1 183 ? -13.936 0.707 27.472 1.00 84.88 183 ASP A O 1
ATOM 1435 N N . ASP A 1 184 ? -12.313 1.392 26.063 1.00 87.38 184 ASP A N 1
ATOM 1436 C CA . ASP A 1 184 ? -12.488 2.842 26.218 1.00 87.38 184 ASP A CA 1
ATOM 1437 C C . ASP A 1 184 ? -13.289 3.480 25.061 1.00 87.38 184 ASP A C 1
ATOM 1439 O O . ASP A 1 184 ? -13.550 4.683 25.075 1.00 87.38 184 ASP A O 1
ATOM 1443 N N . GLN A 1 185 ? -13.685 2.689 24.054 1.00 84.12 185 GLN A N 1
ATOM 1444 C CA . GLN A 1 185 ? -14.398 3.164 22.863 1.00 84.12 185 GLN A CA 1
ATOM 1445 C C . GLN A 1 185 ? -15.804 3.664 23.191 1.00 84.12 185 GLN A C 1
ATOM 1447 O O . GLN A 1 185 ? -16.604 2.967 23.823 1.00 84.12 185 GLN A O 1
ATOM 1452 N N . THR A 1 186 ? -16.139 4.848 22.678 1.00 88.75 186 THR A N 1
ATOM 1453 C CA . THR A 1 186 ? -17.449 5.467 22.891 1.00 88.75 186 THR A CA 1
ATOM 1454 C C . THR A 1 186 ? -18.399 5.270 21.706 1.00 88.75 186 THR A C 1
ATOM 1456 O O . THR A 1 186 ? -18.064 4.718 20.651 1.00 88.75 186 THR A O 1
ATOM 1459 N N . GLU A 1 187 ? -19.636 5.739 21.872 1.00 87.38 187 GLU A N 1
ATOM 1460 C CA . GLU A 1 187 ? -20.616 5.794 20.788 1.00 87.38 187 GLU A CA 1
ATOM 1461 C C . GLU A 1 187 ? -20.156 6.715 19.643 1.00 87.38 187 GLU A C 1
ATOM 1463 O O . GLU A 1 187 ? -20.376 6.386 18.474 1.00 87.38 187 GLU A O 1
ATOM 1468 N N . GLU A 1 188 ? -19.428 7.797 19.942 1.00 87.44 188 GLU A N 1
ATOM 1469 C CA . GLU A 1 188 ? -18.840 8.671 18.921 1.00 87.44 188 GLU A CA 1
ATOM 1470 C C . GLU A 1 188 ? -17.799 7.941 18.051 1.00 87.44 188 GLU A C 1
ATOM 1472 O O . GLU A 1 188 ? -17.789 8.110 16.826 1.00 87.44 188 GLU A O 1
ATOM 1477 N N . ASP A 1 189 ? -16.958 7.080 18.636 1.00 85.31 189 ASP A N 1
ATOM 1478 C CA . ASP A 1 189 ? -15.983 6.277 17.880 1.00 85.31 189 ASP A CA 1
ATOM 1479 C C . ASP A 1 189 ? -16.680 5.302 16.926 1.00 85.31 189 ASP A C 1
ATOM 1481 O O . ASP A 1 189 ? -16.279 5.122 15.766 1.00 85.31 189 ASP A O 1
ATOM 1485 N N . ARG A 1 190 ? -17.790 4.709 17.383 1.00 83.56 190 ARG A N 1
ATOM 1486 C CA . ARG A 1 190 ? -18.630 3.840 16.556 1.00 83.56 190 ARG A CA 1
ATOM 1487 C C . ARG A 1 190 ? -19.254 4.609 15.393 1.00 83.56 190 ARG A C 1
ATOM 1489 O O . ARG A 1 190 ? -19.254 4.110 14.262 1.00 83.56 190 ARG A O 1
ATOM 1496 N N . GLU A 1 191 ? -19.770 5.811 15.633 1.00 88.12 191 GLU A N 1
ATOM 1497 C CA . GLU A 1 191 ? -20.321 6.670 14.581 1.00 88.12 191 GLU A CA 1
ATOM 1498 C C . GLU A 1 191 ? -19.255 7.082 13.562 1.00 88.12 191 GLU A C 1
ATOM 1500 O O . GLU A 1 191 ? -19.479 6.963 12.351 1.00 88.12 191 GLU A O 1
ATOM 1505 N N . ARG A 1 192 ? -18.061 7.468 14.028 1.00 86.12 192 ARG A N 1
ATOM 1506 C CA . ARG A 1 192 ? -16.913 7.781 13.168 1.00 86.12 192 ARG A CA 1
ATOM 1507 C C . ARG A 1 192 ? -16.531 6.590 12.293 1.00 86.12 192 ARG A C 1
ATOM 1509 O O . ARG A 1 192 ? -16.311 6.758 11.090 1.00 86.12 192 ARG A O 1
ATOM 1516 N N . PHE A 1 193 ? -16.513 5.378 12.851 1.00 84.19 193 PHE A N 1
ATOM 1517 C CA . PHE A 1 193 ? -16.272 4.163 12.077 1.00 84.19 193 PHE A CA 1
ATOM 1518 C C . PHE A 1 193 ? -17.324 3.942 10.988 1.00 84.19 193 PHE A C 1
ATOM 1520 O O . PHE A 1 193 ? -16.977 3.659 9.837 1.00 84.19 193 PHE A O 1
ATOM 1527 N N . LEU A 1 194 ? -18.609 4.087 11.316 1.00 85.31 194 LEU A N 1
ATOM 1528 C CA . LEU A 1 194 ? -19.691 3.935 10.343 1.00 85.31 194 LEU A CA 1
ATOM 1529 C C . LEU A 1 194 ? -19.613 4.993 9.236 1.00 85.31 194 LEU A C 1
ATOM 1531 O O . LEU A 1 194 ? -19.832 4.662 8.066 1.00 85.31 194 LEU A O 1
ATOM 1535 N N . ALA A 1 195 ? -19.249 6.231 9.576 1.00 86.06 195 ALA A N 1
ATOM 1536 C CA . ALA A 1 195 ? -19.038 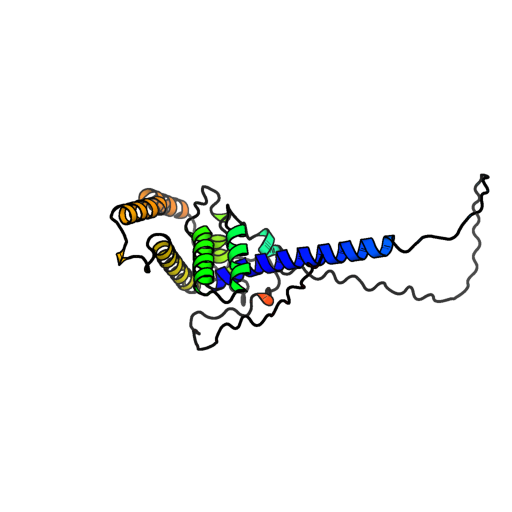7.310 8.618 1.00 86.06 195 ALA A CA 1
ATOM 1537 C C . ALA A 1 195 ? -17.873 7.004 7.662 1.00 86.06 195 ALA A C 1
ATOM 1539 O O . ALA A 1 195 ? -18.065 7.026 6.444 1.00 86.06 195 ALA A O 1
ATOM 1540 N N . MET A 1 196 ? -16.708 6.612 8.189 1.00 82.88 196 MET A N 1
ATOM 1541 C CA . MET A 1 196 ? -15.541 6.217 7.386 1.00 82.88 196 MET A CA 1
ATOM 1542 C C . MET A 1 196 ? -15.852 5.013 6.496 1.00 82.88 196 MET A C 1
ATOM 1544 O O . MET A 1 196 ? -15.570 5.007 5.295 1.00 82.88 196 MET A O 1
ATOM 1548 N N . ARG A 1 197 ? -16.513 3.993 7.052 1.00 81.88 197 ARG A N 1
ATOM 1549 C CA . ARG A 1 197 ? -16.959 2.829 6.285 1.00 81.88 197 ARG A CA 1
ATOM 1550 C C . ARG A 1 197 ? -17.891 3.241 5.151 1.00 81.88 197 ARG A C 1
ATOM 1552 O O . ARG A 1 197 ? -17.770 2.694 4.062 1.00 81.88 197 ARG A O 1
ATOM 1559 N N . LYS A 1 198 ? -18.816 4.175 5.382 1.00 82.56 198 LYS A N 1
ATOM 1560 C CA . LYS A 1 198 ? -19.733 4.678 4.351 1.00 82.56 198 LYS A CA 1
ATOM 1561 C C . LYS A 1 198 ? -18.996 5.476 3.274 1.00 82.56 198 LYS A C 1
ATOM 1563 O O . LYS A 1 198 ? -19.306 5.298 2.102 1.00 82.56 198 LYS A O 1
ATOM 1568 N N . GLN A 1 199 ? -18.019 6.297 3.656 1.00 81.00 199 GLN A N 1
ATOM 1569 C CA . GLN A 1 199 ? -17.201 7.091 2.737 1.00 81.00 199 GLN A CA 1
ATOM 1570 C C . GLN A 1 199 ? -16.366 6.214 1.794 1.00 81.00 199 GLN A C 1
ATOM 1572 O O . GLN A 1 199 ? -16.287 6.495 0.601 1.00 81.00 199 GLN A O 1
ATOM 1577 N N . HIS A 1 200 ? -15.776 5.135 2.315 1.00 74.62 200 HIS A N 1
ATOM 1578 C CA . HIS A 1 200 ? -14.925 4.226 1.538 1.00 74.62 200 HIS A CA 1
ATOM 1579 C C . HIS A 1 200 ? -15.671 3.010 0.970 1.00 74.62 200 HIS A C 1
ATOM 1581 O O . HIS A 1 200 ? -15.102 2.222 0.211 1.00 74.62 200 HIS A O 1
ATOM 1587 N N . ALA A 1 201 ? -16.951 2.833 1.300 1.00 73.81 201 ALA A N 1
ATOM 1588 C CA . ALA A 1 201 ? -17.784 1.818 0.677 1.00 73.81 201 ALA A CA 1
ATOM 1589 C C . ALA A 1 201 ? -18.175 2.257 -0.733 1.00 73.81 201 ALA A C 1
ATOM 1591 O O . ALA A 1 201 ? -18.789 3.300 -0.930 1.00 73.81 201 ALA A O 1
ATOM 1592 N N . THR A 1 202 ? -17.918 1.405 -1.722 1.00 69.88 202 THR A N 1
ATOM 1593 C CA . THR A 1 202 ? -18.459 1.612 -3.067 1.00 69.88 202 THR A CA 1
ATOM 1594 C C . THR A 1 202 ? -19.985 1.425 -3.035 1.00 69.88 202 THR A C 1
ATOM 1596 O O . THR A 1 202 ? -20.444 0.311 -2.738 1.00 69.88 202 THR A O 1
ATOM 1599 N N . PRO A 1 203 ? -20.798 2.456 -3.356 1.00 78.38 203 PRO A N 1
ATOM 1600 C CA . PRO A 1 203 ? -22.251 2.327 -3.382 1.00 78.38 203 PRO A CA 1
ATOM 1601 C C . PRO A 1 203 ? -22.695 1.228 -4.346 1.00 78.38 203 PRO A C 1
ATOM 1603 O O . PRO A 1 203 ? -22.083 1.019 -5.394 1.00 78.38 203 PRO A O 1
ATOM 1606 N N . ALA A 1 204 ? -23.800 0.543 -4.039 1.00 79.69 204 ALA A N 1
ATOM 1607 C CA . ALA A 1 204 ? -24.307 -0.534 -4.893 1.00 79.69 204 ALA A CA 1
ATOM 1608 C C . ALA A 1 204 ? -24.558 -0.077 -6.341 1.00 79.69 204 ALA A C 1
ATOM 1610 O O . ALA A 1 204 ? -24.293 -0.840 -7.267 1.00 79.69 204 ALA A O 1
ATOM 1611 N N . LYS A 1 205 ? -25.012 1.170 -6.524 1.00 82.75 205 LYS A N 1
ATOM 1612 C CA . LYS A 1 205 ? -25.201 1.794 -7.838 1.00 82.75 205 LYS A CA 1
ATOM 1613 C C . LYS A 1 205 ? -23.880 1.919 -8.605 1.00 82.75 205 LYS A C 1
ATOM 1615 O O . LYS A 1 205 ? -23.785 1.385 -9.701 1.00 82.75 205 LYS A O 1
ATOM 1620 N N . LEU A 1 206 ? -22.850 2.502 -7.989 1.00 78.81 206 LEU A N 1
ATOM 1621 C CA . LEU A 1 206 ? -21.528 2.646 -8.606 1.00 78.81 206 LEU A CA 1
ATOM 1622 C C . LEU A 1 206 ? -20.889 1.282 -8.913 1.00 78.81 206 LEU A C 1
ATOM 1624 O O . LEU A 1 206 ? -20.290 1.105 -9.964 1.00 78.81 206 LEU A O 1
ATOM 1628 N N . ARG A 1 207 ? -21.073 0.272 -8.048 1.00 78.38 207 ARG A N 1
ATOM 1629 C CA . ARG A 1 207 ? -20.630 -1.104 -8.350 1.00 78.38 207 ARG A CA 1
ATOM 1630 C C . ARG A 1 207 ? -21.304 -1.661 -9.603 1.00 78.38 207 ARG A C 1
ATOM 1632 O O . ARG A 1 207 ? -20.627 -2.275 -10.418 1.00 78.38 207 ARG A O 1
ATOM 1639 N N . LYS A 1 208 ? -22.617 -1.452 -9.758 1.00 83.06 208 LYS A N 1
ATOM 1640 C CA . LYS A 1 208 ? -23.348 -1.855 -10.970 1.00 83.06 208 LYS A CA 1
ATOM 1641 C C . LYS A 1 208 ? -22.846 -1.098 -12.198 1.00 83.06 208 LYS A C 1
ATOM 1643 O O . LYS A 1 208 ? -22.602 -1.730 -13.214 1.00 83.06 208 LYS A O 1
ATOM 1648 N N . GLU A 1 209 ? -22.639 0.213 -12.090 1.00 83.69 209 GLU A N 1
ATOM 1649 C CA . GLU A 1 209 ? -22.096 1.039 -13.177 1.00 83.69 209 GLU A CA 1
ATOM 1650 C C . GLU A 1 209 ? -20.702 0.574 -13.607 1.00 83.69 209 GLU A C 1
ATOM 1652 O O . GLU A 1 209 ? -20.457 0.438 -14.798 1.00 83.69 209 GLU A O 1
ATOM 1657 N N . ILE A 1 210 ? -19.810 0.257 -12.662 1.00 79.81 210 ILE A N 1
ATOM 1658 C CA . ILE A 1 210 ? -18.489 -0.318 -12.955 1.00 79.81 210 ILE A CA 1
ATOM 1659 C C . ILE A 1 210 ? -18.641 -1.651 -13.698 1.00 79.81 210 ILE A C 1
ATOM 1661 O O . ILE A 1 210 ? -18.008 -1.854 -14.730 1.00 79.81 210 ILE A O 1
ATOM 1665 N N . VAL A 1 211 ? -19.495 -2.553 -13.205 1.00 83.06 211 VAL A N 1
ATOM 1666 C CA . VAL A 1 211 ? -19.719 -3.857 -13.847 1.00 83.06 211 VAL A CA 1
ATOM 1667 C C . VAL A 1 211 ? -20.255 -3.688 -15.268 1.00 83.06 211 VAL A C 1
ATOM 1669 O O . VAL A 1 211 ? -19.714 -4.305 -16.180 1.00 83.06 211 VAL A O 1
ATOM 1672 N N . GLU A 1 212 ? -21.254 -2.830 -15.484 1.00 86.38 212 GLU A N 1
ATOM 1673 C CA . GLU A 1 212 ? -21.798 -2.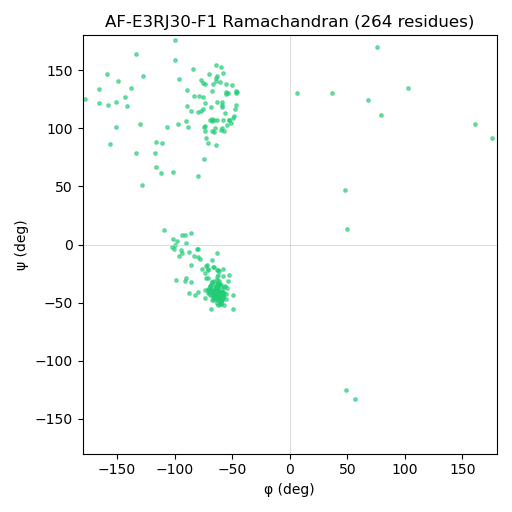561 -16.823 1.00 86.38 212 GLU A CA 1
ATOM 1674 C C . GLU A 1 212 ? -20.776 -1.864 -17.731 1.00 86.38 212 GLU A C 1
ATOM 1676 O O . GLU A 1 212 ? -20.625 -2.243 -18.894 1.00 86.38 212 GLU A O 1
ATOM 1681 N N . ARG A 1 213 ? -19.994 -0.914 -17.196 1.00 83.75 213 ARG A N 1
ATOM 1682 C CA . ARG A 1 213 ? -18.911 -0.239 -17.926 1.00 83.75 213 ARG A CA 1
ATOM 1683 C C . ARG A 1 213 ? -17.889 -1.232 -18.456 1.00 83.75 213 ARG A C 1
ATOM 1685 O O . ARG A 1 213 ? -17.382 -1.024 -19.545 1.00 83.75 213 ARG A O 1
ATOM 1692 N N . PHE A 1 214 ? -17.586 -2.298 -17.725 1.00 80.44 214 PHE A N 1
ATOM 1693 C CA . PHE A 1 214 ? -16.599 -3.291 -18.153 1.00 80.44 214 PHE A CA 1
ATOM 1694 C C . PHE A 1 214 ? -17.215 -4.549 -18.777 1.00 80.44 214 PHE A C 1
ATOM 1696 O O . PHE A 1 214 ? -16.483 -5.425 -19.229 1.00 80.44 214 PHE A O 1
ATOM 1703 N N . ARG A 1 215 ? -18.547 -4.635 -18.869 1.00 83.62 215 ARG A N 1
ATOM 1704 C CA . ARG A 1 215 ? -19.266 -5.810 -19.386 1.00 83.62 215 ARG A CA 1
ATOM 1705 C C . ARG A 1 215 ? -18.976 -6.111 -20.855 1.00 83.62 215 ARG A C 1
ATOM 1707 O O . ARG A 1 215 ? -19.031 -7.267 -21.258 1.00 83.62 215 ARG A O 1
ATOM 1714 N N . HIS A 1 216 ? -18.692 -5.080 -21.648 1.00 79.94 216 HIS A N 1
ATOM 1715 C CA . HIS A 1 216 ? -18.387 -5.216 -23.073 1.00 79.94 216 HIS A CA 1
ATOM 1716 C C . HIS A 1 216 ? -16.921 -5.585 -23.343 1.00 79.94 216 HIS A C 1
ATOM 1718 O O . HIS A 1 216 ? -16.576 -5.907 -24.480 1.00 79.94 216 HIS A O 1
ATOM 1724 N N . LEU A 1 217 ? -16.051 -5.552 -22.325 1.00 78.88 217 LEU A N 1
ATOM 1725 C CA . LEU A 1 217 ? -14.678 -6.013 -22.482 1.00 78.88 217 LEU A CA 1
ATOM 1726 C C . LEU A 1 217 ? -14.663 -7.539 -22.554 1.00 78.88 217 LEU A C 1
ATOM 1728 O O . LEU A 1 217 ? -15.096 -8.238 -21.637 1.00 78.88 217 LEU A O 1
ATOM 1732 N N . SER A 1 218 ? -14.132 -8.059 -23.655 1.00 73.88 218 SER A N 1
ATOM 1733 C CA . SER A 1 218 ? -13.904 -9.493 -23.805 1.00 73.88 218 SER A CA 1
ATOM 1734 C C . SER A 1 218 ? -12.712 -9.912 -22.948 1.00 73.88 218 SER A C 1
ATOM 1736 O O . SER A 1 218 ? -11.704 -9.209 -22.882 1.00 73.88 218 SER A O 1
ATOM 1738 N N . ARG A 1 219 ? -12.818 -11.060 -22.270 1.00 71.88 219 ARG A N 1
ATOM 1739 C CA . ARG A 1 219 ? -11.684 -11.621 -21.525 1.00 71.88 219 ARG A CA 1
ATOM 1740 C C . ARG A 1 219 ? -10.620 -12.056 -22.527 1.00 71.88 219 ARG A C 1
ATOM 1742 O O . ARG A 1 219 ? -10.800 -13.056 -23.212 1.00 71.88 219 ARG A O 1
ATOM 1749 N N . THR A 1 220 ? -9.523 -11.318 -22.582 1.00 75.06 220 THR A N 1
ATOM 1750 C CA . THR A 1 220 ? -8.319 -11.735 -23.300 1.00 75.06 220 THR A CA 1
ATOM 1751 C C . THR A 1 220 ? -7.596 -12.804 -22.489 1.00 75.06 220 THR A C 1
ATOM 1753 O O . THR A 1 220 ? -7.515 -12.703 -21.260 1.00 75.06 220 THR A O 1
ATOM 1756 N N . ASP A 1 221 ? -7.080 -13.831 -23.161 1.00 75.88 221 ASP A N 1
ATOM 1757 C CA . ASP A 1 221 ? -6.193 -14.797 -22.522 1.00 75.88 221 ASP A CA 1
ATOM 1758 C C . ASP A 1 221 ? -4.913 -14.065 -22.062 1.00 75.88 221 ASP A C 1
ATOM 1760 O O . ASP A 1 221 ? -4.238 -13.434 -22.876 1.00 75.88 221 ASP A O 1
ATOM 1764 N N . PRO A 1 222 ? -4.548 -14.107 -20.768 1.00 75.06 222 PRO A N 1
ATOM 1765 C CA . PRO A 1 222 ? -3.313 -13.501 -20.271 1.00 75.06 222 PRO A CA 1
ATOM 1766 C C . PRO A 1 222 ? -2.054 -13.936 -21.037 1.00 75.06 222 PRO A C 1
ATOM 1768 O O . PRO A 1 222 ? -1.086 -13.178 -21.095 1.00 75.06 222 PRO A O 1
ATOM 1771 N N . HIS A 1 223 ? -2.067 -15.122 -21.657 1.00 76.69 223 HIS A N 1
ATOM 1772 C CA . HIS A 1 223 ? -0.963 -15.623 -22.474 1.00 76.69 223 HIS A CA 1
ATOM 1773 C C . HIS A 1 223 ? -0.833 -14.928 -23.835 1.00 76.69 223 HIS A C 1
ATOM 1775 O O . HIS A 1 223 ? 0.270 -14.876 -24.378 1.00 76.69 223 HIS A O 1
ATOM 1781 N N . THR A 1 224 ? -1.917 -14.360 -24.368 1.00 81.06 224 THR A N 1
ATOM 1782 C CA . THR A 1 224 ? -1.914 -13.654 -25.660 1.00 81.06 224 THR A CA 1
ATOM 1783 C C . THR A 1 224 ? -1.551 -12.177 -25.526 1.00 81.06 224 THR A C 1
ATOM 1785 O O . THR A 1 224 ? -1.403 -11.494 -26.532 1.00 81.06 224 THR A O 1
ATOM 1788 N N . VAL A 1 225 ? -1.414 -11.659 -24.300 1.00 77.19 225 VAL A N 1
ATOM 1789 C CA . VAL A 1 225 ? -0.959 -10.284 -24.063 1.00 77.19 225 VAL A CA 1
ATOM 1790 C C . VAL A 1 225 ? 0.560 -10.237 -24.193 1.00 77.19 225 VAL A C 1
ATOM 1792 O O . VAL A 1 225 ? 1.285 -10.843 -23.397 1.00 77.19 225 VAL A O 1
ATOM 1795 N N . GLU A 1 226 ? 1.047 -9.535 -25.211 1.00 70.19 226 GLU A N 1
ATOM 1796 C CA . GLU A 1 226 ? 2.469 -9.237 -25.375 1.00 70.19 226 GLU A CA 1
ATOM 1797 C C . GLU A 1 226 ? 2.880 -8.143 -24.392 1.00 70.19 226 GLU A C 1
ATOM 1799 O O . GLU A 1 226 ? 2.360 -7.027 -24.414 1.00 70.19 226 GLU A O 1
ATOM 1804 N N . LEU A 1 227 ? 3.787 -8.496 -23.479 1.00 66.25 227 LEU A N 1
ATOM 1805 C CA . LEU A 1 227 ? 4.488 -7.516 -22.661 1.00 66.25 227 LEU A CA 1
ATOM 1806 C C . LEU A 1 227 ? 5.693 -6.988 -23.461 1.00 66.25 227 LEU A C 1
ATOM 1808 O O . LEU A 1 227 ? 6.226 -7.732 -24.286 1.00 66.25 227 LEU A O 1
ATOM 1812 N N . PRO A 1 228 ? 6.136 -5.739 -23.230 1.00 64.81 228 PRO A N 1
ATOM 1813 C CA . PRO A 1 228 ? 7.308 -5.180 -23.902 1.00 64.81 228 PRO A CA 1
ATOM 1814 C C . PRO A 1 228 ? 8.519 -6.124 -23.819 1.00 64.81 228 PRO A C 1
ATOM 1816 O O . PRO A 1 228 ? 8.792 -6.677 -22.754 1.00 64.81 228 PRO A O 1
ATOM 1819 N N . GLU A 1 229 ? 9.256 -6.284 -24.926 1.00 51.16 229 GLU A N 1
ATOM 1820 C CA . GLU A 1 229 ? 10.345 -7.273 -25.072 1.00 51.16 229 GLU A CA 1
ATOM 1821 C C . GLU A 1 229 ? 11.473 -7.132 -24.039 1.00 51.16 229 GLU A C 1
ATOM 1823 O O . GLU A 1 229 ? 12.210 -8.083 -23.777 1.00 51.16 229 GLU A O 1
ATOM 1828 N N . GLN A 1 230 ? 11.601 -5.954 -23.430 1.00 51.62 230 GLN A N 1
ATOM 1829 C CA . GLN A 1 230 ? 12.513 -5.710 -22.324 1.00 51.62 230 GLN A CA 1
ATOM 1830 C C . GLN A 1 230 ? 11.711 -5.486 -21.042 1.00 51.62 230 GLN A C 1
ATOM 1832 O O . GLN A 1 230 ? 11.422 -4.339 -20.694 1.00 51.62 230 GLN A O 1
ATOM 1837 N N . PRO A 1 231 ? 11.364 -6.548 -20.294 1.00 51.62 231 PRO A N 1
ATOM 1838 C CA . PRO A 1 231 ? 11.072 -6.363 -18.885 1.00 51.62 231 PRO A CA 1
ATOM 1839 C C . PRO A 1 231 ? 12.299 -5.691 -18.262 1.00 51.62 231 PRO A C 1
ATOM 1841 O O . PRO A 1 231 ? 13.436 -6.120 -18.495 1.00 51.62 231 PRO A O 1
ATOM 1844 N N . ALA A 1 232 ? 12.082 -4.625 -17.489 1.00 53.00 232 ALA A N 1
ATOM 1845 C CA . ALA A 1 232 ? 13.131 -4.055 -16.656 1.00 53.00 232 ALA A CA 1
ATOM 1846 C C . ALA A 1 232 ? 13.837 -5.207 -15.934 1.00 53.00 232 ALA A C 1
ATOM 1848 O O . ALA A 1 232 ? 13.171 -6.116 -15.422 1.00 53.00 232 ALA A O 1
ATOM 1849 N N . ARG A 1 233 ? 15.179 -5.227 -15.964 1.00 48.66 233 ARG A N 1
ATOM 1850 C CA . ARG A 1 233 ? 15.957 -6.303 -15.332 1.00 48.66 233 ARG A CA 1
ATOM 1851 C C . ARG A 1 233 ? 15.381 -6.539 -13.936 1.00 48.66 233 ARG A C 1
ATOM 1853 O O . ARG A 1 233 ? 15.196 -5.546 -13.230 1.00 48.66 233 ARG A O 1
ATOM 1860 N N . PRO A 1 234 ? 15.112 -7.797 -13.533 1.00 47.47 234 PRO A N 1
ATOM 1861 C CA . PRO A 1 234 ? 14.618 -8.079 -12.198 1.00 47.47 234 PRO A CA 1
ATOM 1862 C C . PRO A 1 234 ? 15.476 -7.311 -11.204 1.00 47.47 234 PRO A C 1
ATOM 1864 O O . PRO A 1 234 ? 16.702 -7.467 -11.201 1.00 47.47 234 PRO A O 1
ATOM 1867 N N . ILE A 1 235 ? 14.849 -6.428 -10.431 1.00 51.53 235 ILE A N 1
ATOM 1868 C CA . ILE A 1 235 ? 15.542 -5.675 -9.394 1.00 51.53 235 ILE A CA 1
ATOM 1869 C C . ILE A 1 235 ? 15.957 -6.737 -8.380 1.00 51.53 235 ILE A C 1
ATOM 1871 O O . ILE A 1 235 ? 15.140 -7.214 -7.597 1.00 51.53 235 ILE A O 1
ATOM 1875 N N . GLN A 1 236 ? 17.199 -7.211 -8.465 1.00 46.22 236 GLN A N 1
ATOM 1876 C CA . GLN A 1 236 ? 17.723 -8.311 -7.647 1.00 46.22 236 GLN A CA 1
ATOM 1877 C C . GLN A 1 236 ? 17.603 -7.973 -6.155 1.00 46.22 236 GLN A C 1
ATOM 1879 O O . GLN A 1 236 ? 17.410 -8.844 -5.311 1.00 46.22 236 GLN A O 1
ATOM 1884 N N . GLU A 1 237 ? 17.617 -6.677 -5.859 1.00 44.34 237 GLU A N 1
ATOM 1885 C CA . GLU A 1 237 ? 17.424 -6.065 -4.559 1.00 44.34 237 GLU A CA 1
ATOM 1886 C C . GLU A 1 237 ? 15.990 -6.264 -4.015 1.00 44.34 237 GLU A C 1
ATOM 1888 O O . GLU A 1 237 ? 15.798 -6.191 -2.799 1.00 44.34 237 GLU A O 1
ATOM 1893 N N . LEU A 1 238 ? 14.993 -6.586 -4.865 1.00 41.59 238 LEU A N 1
ATOM 1894 C CA . LEU A 1 238 ? 13.640 -7.005 -4.459 1.00 41.59 238 LEU A CA 1
ATOM 1895 C C . LEU A 1 238 ? 13.611 -8.414 -3.834 1.00 41.59 238 LEU A C 1
ATOM 1897 O O . LEU A 1 238 ? 12.705 -8.690 -3.039 1.00 41.59 238 LEU A O 1
ATOM 1901 N N . GLY A 1 239 ? 14.621 -9.251 -4.107 1.00 47.09 239 GLY A N 1
ATOM 1902 C CA . GLY A 1 239 ? 14.695 -10.658 -3.703 1.00 47.09 239 GLY A CA 1
ATOM 1903 C C . GLY A 1 239 ? 13.797 -11.582 -4.538 1.00 47.09 239 GLY A C 1
ATOM 1904 O O . GLY A 1 239 ? 12.963 -11.130 -5.321 1.00 47.09 239 GLY A O 1
ATOM 1905 N N . SER A 1 240 ? 13.956 -12.899 -4.370 1.00 42.25 240 SER A N 1
ATOM 1906 C CA . SER A 1 240 ? 13.103 -13.885 -5.046 1.00 42.25 240 SER A CA 1
ATOM 1907 C C . SER A 1 240 ? 11.639 -13.743 -4.602 1.00 42.25 240 SER A C 1
ATOM 1909 O O . SER A 1 240 ? 11.381 -13.491 -3.417 1.00 42.25 240 SER A O 1
ATOM 1911 N N . PRO A 1 241 ? 10.653 -13.962 -5.491 1.00 39.84 241 PRO A N 1
ATOM 1912 C CA . PRO A 1 241 ? 9.253 -14.013 -5.095 1.00 39.84 241 PRO A CA 1
ATOM 1913 C C . PRO A 1 241 ? 9.024 -15.137 -4.064 1.00 39.84 241 PRO A C 1
ATOM 1915 O O . PRO A 1 241 ? 8.886 -16.298 -4.413 1.00 39.84 241 PRO A O 1
ATOM 1918 N N . LEU A 1 242 ? 8.976 -14.803 -2.770 1.00 42.78 242 LEU A N 1
ATOM 1919 C CA . LEU A 1 242 ? 8.420 -15.664 -1.710 1.00 42.78 242 LEU A CA 1
ATOM 1920 C C . LEU A 1 242 ? 7.025 -16.218 -2.079 1.00 42.78 242 LEU A C 1
ATOM 1922 O O . LEU A 1 242 ? 6.039 -15.480 -2.122 1.00 42.78 242 LEU A O 1
ATOM 1926 N N . ASP A 1 243 ? 6.917 -17.507 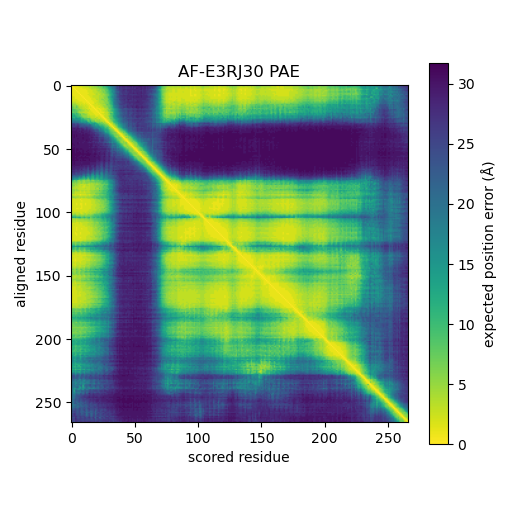-2.358 1.00 38.56 243 ASP A N 1
ATOM 1927 C CA . ASP A 1 243 ? 5.611 -18.110 -2.608 1.00 38.56 243 ASP A CA 1
ATOM 1928 C C . ASP A 1 243 ? 4.739 -18.040 -1.340 1.00 38.56 243 ASP A C 1
ATOM 1930 O O . ASP A 1 243 ? 5.231 -18.205 -0.219 1.00 38.56 243 ASP A O 1
ATOM 1934 N N . GLY A 1 244 ? 3.442 -17.771 -1.506 1.00 33.84 244 GLY A N 1
ATOM 1935 C CA . GLY A 1 244 ? 2.490 -17.561 -0.406 1.00 33.84 244 GLY A CA 1
ATOM 1936 C C . GLY A 1 244 ? 2.294 -18.785 0.498 1.00 33.84 244 GLY A C 1
ATOM 1937 O O . GLY A 1 244 ? 1.640 -18.673 1.530 1.00 33.84 244 GLY A O 1
ATOM 1938 N N . PHE A 1 245 ? 2.876 -19.927 0.1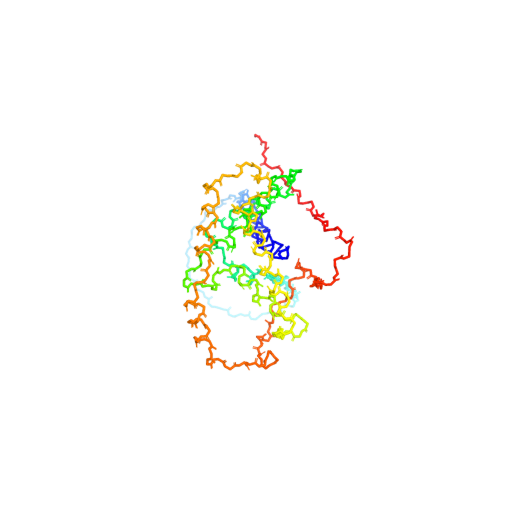26 1.00 33.88 245 PHE A N 1
ATOM 1939 C CA . PHE A 1 245 ? 2.829 -21.194 0.852 1.00 33.88 245 PHE A CA 1
ATOM 1940 C C . PHE A 1 245 ? 4.007 -21.440 1.803 1.00 33.88 245 PHE A C 1
ATOM 1942 O O . PHE A 1 245 ? 3.961 -22.397 2.569 1.00 33.88 245 PHE A O 1
ATOM 1949 N N . ASN A 1 246 ? 5.043 -20.595 1.808 1.00 35.84 246 ASN A N 1
ATOM 1950 C CA . ASN A 1 246 ? 6.229 -20.814 2.641 1.00 35.84 246 ASN A CA 1
ATOM 1951 C C . ASN A 1 246 ? 6.355 -19.775 3.763 1.00 35.84 246 ASN A C 1
ATOM 1953 O O . ASN A 1 246 ? 7.342 -19.050 3.881 1.00 35.84 246 ASN A O 1
ATOM 1957 N N . THR A 1 247 ? 5.364 -19.730 4.655 1.00 36.75 247 THR A N 1
ATOM 1958 C CA . THR A 1 247 ? 5.540 -19.152 5.998 1.00 36.75 247 THR A CA 1
ATOM 1959 C C . THR A 1 247 ? 6.238 -20.166 6.908 1.00 36.75 247 THR A C 1
ATOM 1961 O O . THR A 1 247 ? 5.700 -20.607 7.920 1.00 36.75 247 THR A O 1
ATOM 1964 N N . GLY A 1 248 ? 7.443 -20.578 6.514 1.00 34.69 248 GLY A N 1
ATOM 1965 C CA . GLY A 1 248 ? 8.316 -21.455 7.283 1.00 34.69 248 GLY A CA 1
ATOM 1966 C C . GLY A 1 248 ? 9.487 -20.673 7.873 1.00 34.69 248 GLY A C 1
ATOM 1967 O O . GLY A 1 248 ? 10.448 -20.380 7.174 1.00 34.69 248 GLY A O 1
ATOM 1968 N N . LYS A 1 249 ? 9.395 -20.341 9.167 1.00 37.62 249 LYS A N 1
ATOM 1969 C CA . LYS A 1 249 ? 10.502 -20.155 10.136 1.00 37.62 249 LYS A CA 1
ATOM 1970 C C . LYS A 1 249 ? 11.720 -19.266 9.801 1.00 37.62 249 LYS A C 1
ATOM 1972 O O . LYS A 1 249 ? 12.665 -19.279 10.583 1.00 37.62 249 LYS A O 1
ATOM 1977 N N . ASN A 1 250 ? 11.723 -18.431 8.766 1.00 32.94 250 ASN A N 1
ATOM 1978 C CA . ASN A 1 250 ? 12.824 -17.482 8.562 1.00 32.94 250 ASN A CA 1
ATOM 1979 C C . ASN A 1 250 ? 12.475 -16.095 9.112 1.00 32.94 250 ASN A C 1
ATOM 1981 O O . ASN A 1 250 ? 11.714 -15.336 8.515 1.00 32.94 250 ASN A O 1
ATOM 1985 N N . ARG A 1 251 ? 13.061 -15.773 10.278 1.00 34.25 251 ARG A N 1
ATOM 1986 C CA . ARG A 1 251 ? 13.165 -14.407 10.818 1.00 34.25 251 ARG A CA 1
ATOM 1987 C C . ARG A 1 251 ? 13.662 -13.489 9.700 1.00 34.25 251 ARG A C 1
ATOM 1989 O O . ARG A 1 251 ? 14.787 -13.645 9.231 1.00 34.25 251 ARG A O 1
ATOM 1996 N N . ILE A 1 252 ? 12.837 -12.525 9.304 1.00 37.84 252 ILE A N 1
ATOM 1997 C CA . ILE A 1 252 ? 13.255 -11.416 8.445 1.00 37.84 252 ILE A CA 1
ATOM 1998 C C . ILE A 1 252 ? 14.271 -10.606 9.258 1.00 37.84 252 ILE A C 1
ATOM 2000 O O . ILE A 1 252 ? 13.914 -9.873 10.175 1.00 37.84 252 ILE A O 1
ATOM 2004 N N . SER A 1 253 ? 15.558 -10.820 8.987 1.00 29.00 253 SER A N 1
ATOM 2005 C CA . SER A 1 253 ? 16.649 -10.073 9.602 1.00 29.00 253 SER A CA 1
ATOM 2006 C C . SER A 1 253 ? 16.957 -8.856 8.735 1.00 29.00 253 SER A C 1
ATOM 2008 O O . SER A 1 253 ? 17.576 -8.981 7.682 1.00 29.00 253 SER A O 1
ATOM 2010 N N . PHE A 1 254 ? 16.561 -7.667 9.188 1.00 31.23 254 PHE A N 1
ATOM 2011 C CA . PHE A 1 254 ? 17.136 -6.409 8.710 1.00 31.23 254 PHE A CA 1
ATOM 2012 C C . PHE A 1 254 ? 18.535 -6.249 9.324 1.00 31.23 254 PHE A C 1
ATOM 2014 O O . PHE A 1 254 ? 18.742 -5.481 10.257 1.00 31.23 254 PHE A O 1
ATOM 2021 N N . ARG A 1 255 ? 19.520 -7.022 8.852 1.00 28.95 255 ARG A N 1
ATOM 2022 C CA . ARG A 1 255 ? 20.936 -6.818 9.207 1.00 28.95 255 ARG A CA 1
ATOM 2023 C C . ARG A 1 255 ? 21.667 -6.112 8.068 1.00 28.95 255 ARG A C 1
ATOM 2025 O O . ARG A 1 255 ? 22.610 -6.629 7.490 1.00 28.95 255 ARG A O 1
ATOM 2032 N N . GLY A 1 256 ? 21.222 -4.896 7.775 1.00 27.78 256 GLY A N 1
ATOM 2033 C CA . GLY A 1 256 ? 22.000 -3.894 7.055 1.00 27.78 256 GLY A CA 1
ATOM 2034 C C . GLY A 1 256 ? 22.228 -2.728 8.001 1.00 27.78 256 GLY A C 1
ATOM 2035 O O . GLY A 1 256 ? 21.405 -1.826 8.078 1.00 27.78 256 GLY A O 1
ATOM 2036 N N . ARG A 1 257 ? 23.302 -2.779 8.794 1.00 27.11 257 ARG A N 1
ATOM 2037 C CA . ARG A 1 257 ? 23.699 -1.679 9.678 1.00 27.11 257 ARG A CA 1
ATOM 2038 C C . ARG A 1 257 ? 24.215 -0.543 8.785 1.00 27.11 257 ARG A C 1
ATOM 2040 O O . ARG A 1 257 ? 25.410 -0.492 8.507 1.00 27.11 257 ARG A O 1
ATOM 2047 N N . VAL A 1 258 ? 23.326 0.330 8.311 1.00 30.50 258 VAL A N 1
ATOM 2048 C CA . VAL A 1 258 ? 23.726 1.616 7.728 1.00 30.50 258 VAL A CA 1
ATOM 2049 C C . VAL A 1 258 ? 24.302 2.425 8.881 1.00 30.50 258 VAL A C 1
ATOM 2051 O O . VAL A 1 258 ? 23.594 2.809 9.812 1.00 30.50 258 VAL A O 1
ATOM 2054 N N . ARG A 1 259 ? 25.628 2.577 8.896 1.00 26.03 259 ARG A N 1
ATOM 2055 C CA . ARG A 1 259 ? 26.293 3.463 9.847 1.00 26.03 259 ARG A CA 1
ATOM 2056 C C . ARG A 1 259 ? 25.846 4.878 9.490 1.00 26.03 259 ARG A C 1
ATOM 2058 O O . ARG A 1 259 ? 26.277 5.397 8.468 1.00 26.03 259 ARG A O 1
ATOM 2065 N N . LYS A 1 260 ? 24.987 5.485 10.314 1.00 28.48 260 LYS A N 1
ATOM 2066 C CA . LYS A 1 260 ? 24.829 6.942 10.335 1.00 28.48 260 LYS A CA 1
ATOM 2067 C C . LYS A 1 260 ? 26.213 7.512 10.639 1.00 28.48 260 LYS A C 1
ATOM 2069 O O . LYS A 1 260 ? 26.720 7.317 11.743 1.00 28.48 260 LYS A O 1
ATOM 2074 N N . ALA A 1 261 ? 26.862 8.111 9.647 1.00 26.72 261 ALA A N 1
ATOM 2075 C CA . ALA A 1 261 ? 28.041 8.919 9.895 1.00 26.72 261 ALA A CA 1
ATOM 2076 C C . ALA A 1 261 ? 27.558 10.178 10.622 1.00 26.72 261 ALA A C 1
ATOM 2078 O O . ALA A 1 261 ? 26.861 11.011 10.048 1.00 26.72 261 ALA A O 1
ATOM 2079 N N . SER A 1 262 ? 27.847 10.251 11.918 1.00 27.70 262 SER A N 1
ATOM 2080 C CA . SER A 1 262 ? 27.643 11.442 12.730 1.00 27.70 262 SER A CA 1
ATOM 2081 C C . SER A 1 262 ? 28.536 12.562 12.200 1.00 27.70 262 SER A C 1
ATOM 2083 O O . SER A 1 262 ? 29.740 12.537 12.429 1.00 27.70 262 SER A O 1
ATOM 2085 N N . TYR A 1 263 ? 27.948 13.551 11.536 1.00 27.06 263 TYR A N 1
ATOM 2086 C CA . TYR A 1 263 ? 28.564 14.863 11.359 1.00 27.06 263 TYR A CA 1
ATOM 2087 C C . TYR A 1 263 ? 27.684 15.897 12.047 1.00 27.06 263 TYR A C 1
ATOM 2089 O O . TYR A 1 263 ? 26.871 16.560 11.422 1.00 27.06 263 TYR A O 1
ATOM 2097 N N . PHE A 1 264 ? 27.826 15.959 13.368 1.00 23.84 264 PHE A N 1
ATOM 2098 C CA . PHE A 1 264 ? 27.585 17.154 14.166 1.00 23.84 264 PHE A CA 1
ATOM 2099 C C . PHE A 1 264 ? 28.496 17.055 15.390 1.00 23.84 264 PHE A C 1
ATOM 2101 O O . PHE A 1 264 ? 28.226 16.315 16.333 1.00 23.84 264 PHE A O 1
ATOM 2108 N N . SER A 1 265 ? 29.604 17.781 15.340 1.00 23.45 265 SER A N 1
ATOM 2109 C CA . SER A 1 265 ? 30.243 18.358 16.514 1.00 23.45 265 SER A CA 1
ATOM 2110 C C . SER A 1 265 ? 30.654 19.767 16.109 1.00 23.45 265 SER A C 1
ATOM 2112 O O . SER A 1 265 ? 31.121 19.947 14.987 1.00 23.45 265 SER A O 1
ATOM 2114 N N . LEU A 1 266 ? 30.366 20.696 17.020 1.00 27.56 266 LEU A N 1
ATOM 2115 C CA . LEU A 1 266 ? 30.643 22.136 17.022 1.00 27.56 266 LEU A CA 1
ATOM 2116 C C . LEU A 1 266 ? 31.870 22.581 16.221 1.00 27.56 266 LEU A C 1
ATOM 2118 O O . LEU A 1 266 ? 32.925 21.923 16.368 1.00 27.56 266 LEU A O 1
#

pLDDT: mean 70.27, std 21.69, range [23.45, 95.69]